Protein AF-A0A212CBI7-F1 (afdb_monomer)

Sequence (221 aa):
VIRRLRERGEPIRLFGETDYDAFQRLRKIEILTPEVNKGLRNDLKAALDKIDQQYLNELVGGQEPGEEDTQNDLKALGESLGKGDDHKDMDIITKFLKFLLGVWAKELNAREDYVKRSVQGKLNSATQKQTESYLRPLFRKLRKRNLPADIKESITDIIKFMLQREYVKANDAYLQMAIGNAPWPIGVTMVGIHARTGREKIFSKHVAHVLNDETQRKYIQ

Radius of gyration: 22.87 Å; Cα contacts (8 Å, |Δi|>4): 144; chains: 1; bounding box: 55×56×64 Å

pLDDT: mean 70.77, std 17.11, range [32.78, 91.69]

Organism: Cervus elaphus hippelaphus (NCBI:txid46360)

InterPro domains:
  IPR004098 Prp18 [PF02840] (95-221)
  IPR014906 Pre-mRNA processing factor 4 (PRP4)-like [PF08799] (1-28)
  IPR014906 Pre-mRNA processing factor 4 (PRP4)-like [SM00500] (1-46)
  IPR036285 PRP4-like superfamily [G3DSA:4.10.280.110] (1-43)
  IPR036285 PRP4-like superfamily [SSF158230] (1-38)
  IPR039979 Pre-mRNA-splicing factor 18 [PTHR13007] (1-221)

Structure (mmCIF, N/CA/C/O backbone):
data_AF-A0A212CBI7-F1
#
_entry.id   AF-A0A212CB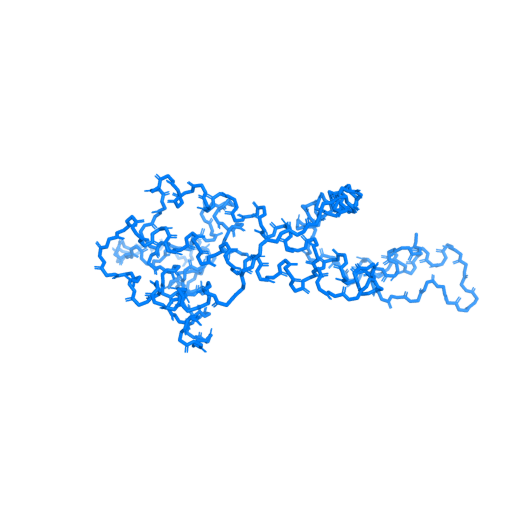I7-F1
#
loop_
_atom_site.group_PDB
_atom_site.id
_atom_site.type_symbol
_atom_site.label_atom_id
_atom_site.label_alt_id
_atom_site.label_comp_id
_atom_site.label_asym_id
_atom_site.label_entity_id
_atom_site.label_seq_id
_atom_site.pdbx_PDB_ins_code
_atom_site.Cartn_x
_atom_site.Cartn_y
_atom_site.Cartn_z
_atom_site.occupancy
_atom_site.B_iso_or_equiv
_atom_site.auth_seq_id
_atom_site.auth_comp_id
_atom_site.auth_asym_id
_atom_site.auth_atom_id
_atom_site.pdbx_PDB_model_num
ATOM 1 N N . VAL A 1 1 ? 25.260 -3.783 -20.570 1.00 75.06 1 VAL A N 1
ATOM 2 C CA . VAL A 1 1 ? 24.781 -2.532 -21.207 1.00 75.06 1 VAL A CA 1
ATOM 3 C C . VAL A 1 1 ? 23.335 -2.676 -21.677 1.00 75.06 1 VAL A C 1
ATOM 5 O O . VAL A 1 1 ? 22.459 -2.190 -20.976 1.00 75.06 1 VAL A O 1
ATOM 8 N N . ILE A 1 2 ? 23.074 -3.442 -22.748 1.00 79.00 2 ILE A N 1
ATOM 9 C CA . ILE A 1 2 ? 21.760 -3.642 -23.407 1.00 79.00 2 ILE A CA 1
ATOM 10 C C . ILE A 1 2 ? 20.544 -3.658 -22.459 1.00 79.00 2 ILE A C 1
ATOM 12 O O . ILE A 1 2 ? 19.625 -2.863 -22.639 1.00 79.00 2 ILE A O 1
ATOM 16 N N . ARG A 1 3 ? 20.528 -4.533 -21.438 1.00 77.06 3 ARG A N 1
ATOM 17 C CA . ARG A 1 3 ? 19.373 -4.667 -20.529 1.00 77.06 3 ARG A CA 1
ATOM 18 C C . ARG A 1 3 ? 19.053 -3.370 -19.775 1.00 77.06 3 ARG A C 1
ATOM 20 O O . ARG A 1 3 ? 17.892 -2.992 -19.726 1.00 77.06 3 ARG A O 1
ATOM 27 N N . ARG A 1 4 ? 20.069 -2.655 -19.275 1.00 78.25 4 ARG A N 1
ATOM 28 C CA . ARG A 1 4 ? 19.886 -1.399 -18.523 1.00 78.25 4 ARG A CA 1
ATOM 29 C C . ARG A 1 4 ? 19.440 -0.226 -19.397 1.00 78.25 4 ARG A C 1
ATOM 31 O O . ARG A 1 4 ? 18.733 0.645 -18.910 1.00 78.25 4 ARG A O 1
ATOM 38 N N . LEU A 1 5 ? 19.828 -0.212 -20.676 1.00 83.25 5 LEU A N 1
ATOM 39 C CA . LEU A 1 5 ? 19.304 0.764 -21.639 1.00 83.25 5 LEU A CA 1
ATOM 4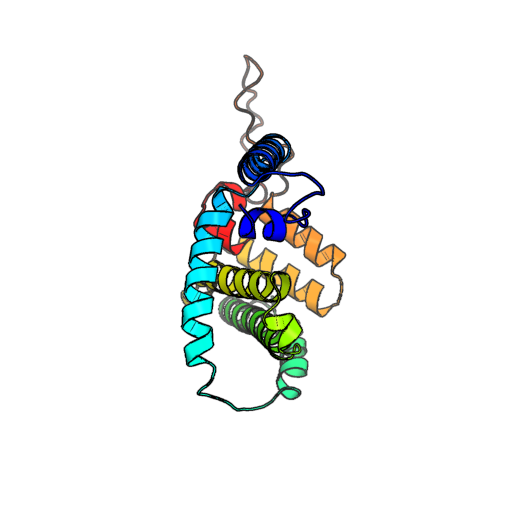0 C C . LEU A 1 5 ? 17.815 0.495 -21.912 1.00 83.25 5 LEU A C 1
ATOM 42 O O . LEU A 1 5 ? 17.005 1.406 -21.773 1.00 83.25 5 LEU A O 1
ATOM 46 N N . ARG A 1 6 ? 17.420 -0.770 -22.142 1.00 82.06 6 ARG A N 1
ATOM 47 C CA . ARG A 1 6 ? 15.995 -1.152 -22.258 1.00 82.06 6 ARG A CA 1
ATOM 48 C C . ARG A 1 6 ? 15.182 -0.817 -21.002 1.00 82.06 6 ARG A C 1
ATOM 50 O O . ARG A 1 6 ? 14.091 -0.278 -21.124 1.00 82.06 6 ARG A O 1
ATOM 57 N N . GLU A 1 7 ? 15.715 -1.100 -19.810 1.00 75.31 7 GLU A N 1
ATOM 58 C CA . GLU A 1 7 ? 15.102 -0.754 -18.510 1.00 75.31 7 GLU A CA 1
ATOM 59 C C . GLU A 1 7 ? 14.874 0.764 -18.336 1.00 75.31 7 GLU A C 1
ATOM 61 O O . GLU A 1 7 ? 14.066 1.163 -17.501 1.00 75.31 7 GLU A O 1
ATOM 66 N N . ARG A 1 8 ? 15.572 1.606 -19.111 1.00 77.88 8 ARG A N 1
ATOM 67 C CA . ARG A 1 8 ? 15.482 3.076 -19.091 1.00 77.88 8 ARG A CA 1
ATOM 68 C C . ARG A 1 8 ? 14.773 3.673 -20.316 1.00 77.88 8 ARG A C 1
ATOM 70 O O . ARG A 1 8 ? 14.730 4.889 -20.437 1.00 77.88 8 ARG A O 1
ATOM 77 N N . GLY A 1 9 ? 14.223 2.845 -21.212 1.00 81.00 9 GLY A N 1
ATOM 78 C CA . GLY A 1 9 ? 13.584 3.302 -22.458 1.00 81.00 9 GLY A CA 1
ATOM 79 C C . GLY A 1 9 ? 14.560 3.834 -23.519 1.00 81.00 9 GLY A C 1
ATOM 80 O O . GLY A 1 9 ? 14.137 4.417 -24.511 1.00 81.00 9 GLY A O 1
ATOM 81 N N . GLU A 1 10 ? 15.861 3.627 -23.324 1.00 84.50 10 GLU A N 1
ATOM 82 C CA . GLU A 1 10 ? 16.930 4.197 -24.143 1.00 84.50 10 GLU A CA 1
ATOM 83 C C . GLU A 1 10 ? 17.296 3.291 -25.332 1.00 84.50 10 GLU A C 1
ATOM 85 O O . GLU A 1 10 ? 17.334 2.060 -25.177 1.00 84.50 10 GLU A O 1
ATOM 90 N N . PRO A 1 11 ? 17.652 3.856 -26.506 1.00 87.44 11 PRO A N 1
ATOM 91 C CA . PRO A 1 11 ? 18.134 3.081 -27.643 1.00 87.44 11 PRO A CA 1
ATOM 92 C C . PRO A 1 11 ? 19.304 2.173 -27.256 1.00 87.44 11 PRO A C 1
ATOM 94 O O . PRO A 1 11 ? 20.297 2.613 -26.669 1.00 87.44 11 PRO A O 1
ATOM 97 N N . ILE A 1 12 ? 19.192 0.890 -27.606 1.00 86.50 12 ILE A N 1
ATOM 98 C CA . ILE A 1 12 ? 20.170 -0.149 -27.247 1.00 86.50 12 ILE A CA 1
ATOM 99 C C . ILE A 1 12 ? 21.553 0.160 -27.830 1.00 86.50 12 ILE A C 1
ATOM 101 O O . ILE A 1 12 ? 22.562 -0.099 -27.177 1.00 86.50 12 ILE A O 1
ATOM 105 N N . ARG A 1 13 ? 21.574 0.699 -29.052 1.00 89.44 13 ARG A N 1
ATOM 106 C CA . ARG A 1 13 ? 22.759 1.105 -29.802 1.00 89.44 13 ARG A CA 1
ATOM 107 C C . ARG A 1 13 ? 22.375 2.238 -30.753 1.00 89.44 13 ARG A C 1
ATOM 109 O O . ARG A 1 13 ? 21.318 2.163 -31.377 1.00 89.44 13 ARG A O 1
ATOM 116 N N . LEU A 1 14 ? 23.207 3.266 -30.844 1.00 89.62 14 LEU A N 1
ATOM 117 C CA . LEU A 1 14 ? 23.083 4.359 -31.809 1.00 89.62 14 LEU A CA 1
ATOM 118 C C . LEU A 1 14 ? 23.909 4.063 -33.073 1.00 89.62 14 LEU A C 1
ATOM 120 O O . LEU A 1 14 ? 24.793 3.203 -33.075 1.00 89.62 14 LEU A O 1
ATOM 124 N N . PHE A 1 15 ? 23.616 4.758 -34.172 1.00 88.56 15 PHE A N 1
ATOM 125 C CA . PHE A 1 15 ? 24.353 4.577 -35.424 1.00 88.56 15 PHE A CA 1
ATOM 126 C C . PHE A 1 15 ? 25.823 4.996 -35.252 1.00 88.56 15 PHE A C 1
ATOM 128 O O . PHE A 1 15 ? 26.100 6.075 -34.735 1.00 88.56 15 PHE A O 1
ATOM 135 N N . GLY A 1 16 ? 26.759 4.131 -35.654 1.00 86.62 16 GLY A N 1
ATOM 136 C CA . GLY A 1 16 ? 28.201 4.339 -35.462 1.00 86.62 16 GLY A CA 1
ATOM 137 C C . GLY A 1 16 ? 28.725 4.122 -34.032 1.00 86.62 16 GLY A C 1
ATOM 138 O O . GLY A 1 16 ? 29.929 4.204 -33.821 1.00 86.62 16 GLY A O 1
ATOM 139 N N . GLU A 1 17 ? 27.866 3.815 -33.054 1.00 91.69 17 GLU A N 1
ATOM 140 C CA . GLU A 1 17 ? 28.261 3.630 -31.649 1.00 91.69 17 GLU A CA 1
ATOM 141 C C . GLU A 1 17 ? 29.008 2.297 -31.446 1.00 91.69 17 GLU A C 1
ATOM 143 O O . GLU A 1 17 ? 28.527 1.238 -31.878 1.00 91.69 17 GLU A O 1
ATOM 148 N N . THR A 1 18 ? 30.164 2.310 -30.770 1.00 91.62 18 THR A N 1
ATOM 149 C CA . THR A 1 18 ? 30.835 1.079 -30.312 1.00 91.62 18 THR A CA 1
ATOM 150 C C . THR A 1 18 ? 30.226 0.567 -29.002 1.00 91.62 18 THR A C 1
ATOM 152 O O . THR A 1 18 ? 29.532 1.289 -28.285 1.00 91.62 18 THR A O 1
ATOM 155 N N . ASP A 1 19 ? 30.504 -0.686 -28.634 1.00 87.69 19 ASP A N 1
ATOM 156 C CA . ASP A 1 19 ? 29.999 -1.253 -27.373 1.00 87.69 19 ASP A CA 1
ATOM 157 C C . ASP A 1 19 ? 30.559 -0.518 -26.133 1.00 87.69 19 ASP A C 1
ATOM 159 O O . ASP A 1 19 ? 29.919 -0.493 -25.076 1.00 87.69 19 ASP A O 1
ATOM 163 N N . TYR A 1 20 ? 31.730 0.117 -26.270 1.00 87.19 20 TYR A N 1
ATOM 164 C CA . TYR A 1 20 ? 32.341 0.959 -25.243 1.00 87.19 20 TYR A CA 1
ATOM 165 C C . TYR A 1 20 ? 31.651 2.328 -25.138 1.00 87.19 20 TYR A C 1
ATOM 167 O O . TYR A 1 20 ? 31.357 2.778 -24.030 1.00 87.19 20 TYR A O 1
ATOM 175 N N . ASP A 1 21 ? 31.291 2.943 -26.265 1.00 87.75 21 ASP A N 1
ATOM 176 C CA . ASP A 1 21 ? 30.541 4.206 -26.283 1.00 87.75 21 ASP A CA 1
ATOM 177 C C . ASP A 1 21 ? 29.136 4.019 -25.692 1.00 87.75 21 ASP A C 1
ATOM 179 O O . ASP A 1 21 ? 28.709 4.795 -24.836 1.00 87.75 21 ASP A O 1
ATOM 183 N N . ALA A 1 22 ? 28.464 2.912 -26.029 1.00 87.75 22 ALA A N 1
ATOM 184 C CA . ALA A 1 22 ? 27.181 2.535 -25.434 1.00 87.75 22 ALA A CA 1
ATOM 185 C C . ALA A 1 22 ? 27.282 2.317 -23.909 1.00 87.75 22 ALA A C 1
ATOM 187 O O . ALA A 1 22 ? 26.346 2.624 -23.161 1.00 87.75 22 ALA A O 1
ATOM 188 N N . PHE A 1 23 ? 28.423 1.817 -23.415 1.00 88.12 23 PHE A N 1
ATOM 189 C CA . PHE A 1 23 ? 28.710 1.742 -21.980 1.00 88.12 23 PHE A CA 1
ATOM 190 C C . PHE A 1 23 ? 28.928 3.130 -21.358 1.00 88.12 23 PHE A C 1
ATOM 192 O O . PHE A 1 23 ? 28.366 3.402 -20.294 1.00 88.12 23 PHE A O 1
ATOM 199 N N . GLN A 1 24 ? 29.684 4.024 -22.006 1.00 86.12 24 GLN A N 1
ATOM 200 C CA . GLN A 1 24 ? 29.877 5.396 -21.524 1.00 86.12 24 GLN A CA 1
ATOM 201 C C . GLN A 1 24 ? 28.563 6.190 -21.498 1.00 86.12 24 GLN A C 1
ATOM 203 O O . GLN A 1 24 ? 28.278 6.864 -20.505 1.00 86.12 24 GLN A O 1
ATOM 208 N N . ARG A 1 25 ? 27.722 6.066 -22.532 1.00 90.56 25 ARG A N 1
ATOM 209 C CA . ARG A 1 25 ? 26.383 6.669 -22.578 1.00 90.56 25 ARG A CA 1
ATOM 210 C C . ARG A 1 25 ? 25.513 6.161 -21.434 1.00 90.56 25 ARG A C 1
ATOM 212 O O . ARG A 1 25 ? 24.966 6.974 -20.692 1.00 90.56 25 ARG A O 1
ATOM 219 N N . LEU A 1 26 ? 25.451 4.843 -21.221 1.00 85.44 26 LEU A N 1
ATOM 220 C CA . LEU A 1 26 ? 24.746 4.257 -20.077 1.00 85.44 26 LEU A CA 1
ATOM 221 C C . LEU A 1 26 ? 25.265 4.816 -18.741 1.00 85.44 26 LEU A C 1
ATOM 223 O O . LEU A 1 26 ? 24.464 5.214 -17.900 1.00 85.44 26 LEU A O 1
ATOM 227 N N . ARG A 1 27 ? 26.589 4.912 -18.557 1.00 82.75 27 ARG A N 1
ATOM 228 C CA . ARG A 1 27 ? 27.211 5.483 -17.350 1.00 82.75 27 ARG A CA 1
ATOM 229 C C . ARG A 1 27 ? 26.813 6.949 -17.141 1.00 82.75 27 ARG A C 1
ATOM 231 O O . ARG A 1 27 ? 26.498 7.338 -16.021 1.00 82.75 27 ARG A O 1
ATOM 238 N N . LYS A 1 28 ? 26.792 7.753 -18.209 1.00 83.94 28 LYS A N 1
ATOM 239 C CA . LYS A 1 28 ? 26.378 9.165 -18.184 1.00 83.94 28 LYS A CA 1
ATOM 240 C C . LYS A 1 28 ? 24.895 9.311 -17.824 1.00 83.94 28 LYS A C 1
ATOM 242 O O . LYS A 1 28 ? 24.556 10.153 -16.998 1.00 83.94 28 LYS A O 1
ATOM 247 N N . ILE A 1 29 ? 24.032 8.454 -18.369 1.00 81.19 29 ILE A N 1
ATOM 248 C CA . ILE A 1 29 ? 22.597 8.404 -18.047 1.00 81.19 29 ILE A CA 1
ATOM 249 C C . ILE A 1 29 ? 22.377 7.986 -16.583 1.00 81.19 29 ILE A C 1
ATOM 251 O O . ILE A 1 29 ? 21.612 8.641 -15.878 1.00 81.19 29 ILE A O 1
ATOM 255 N N . GLU A 1 30 ? 23.084 6.959 -16.093 1.00 78.44 30 GLU A N 1
ATOM 256 C CA . GLU A 1 30 ? 23.046 6.512 -14.687 1.00 78.44 30 GLU A CA 1
ATOM 257 C C . GLU A 1 30 ? 23.488 7.611 -13.692 1.00 78.44 30 GLU A C 1
ATOM 259 O O . GLU A 1 30 ? 23.012 7.622 -12.557 1.00 78.44 30 GLU A O 1
ATOM 264 N N . ILE A 1 31 ? 24.364 8.537 -14.110 1.00 7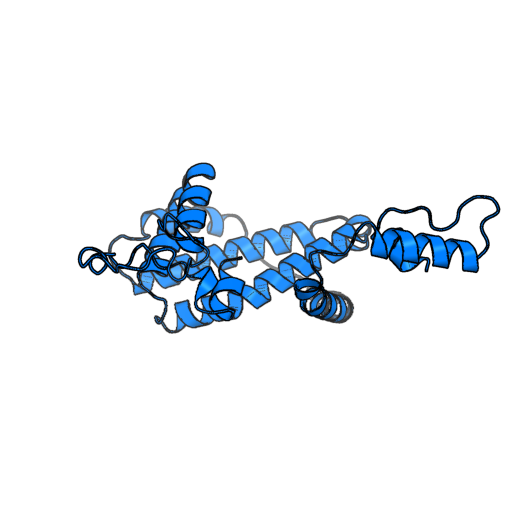5.75 31 ILE A N 1
ATOM 265 C CA . ILE A 1 31 ? 24.822 9.689 -13.309 1.00 75.75 31 ILE A CA 1
ATOM 266 C C . ILE A 1 31 ? 23.830 10.861 -13.366 1.00 75.75 31 ILE A C 1
ATOM 268 O O . ILE A 1 31 ? 23.510 11.426 -12.325 1.00 75.75 31 ILE A O 1
ATOM 272 N N . LEU A 1 32 ? 23.351 11.233 -14.560 1.00 71.31 32 LEU A N 1
ATOM 273 C CA . LEU A 1 32 ? 22.448 12.380 -14.756 1.00 71.31 32 LEU A CA 1
ATOM 274 C C . LEU A 1 32 ? 21.023 12.114 -14.257 1.00 71.31 32 LEU A C 1
ATOM 276 O O . LEU A 1 32 ? 20.341 13.031 -13.815 1.00 71.31 32 LEU A O 1
ATOM 280 N N . THR A 1 33 ? 20.581 10.857 -14.312 1.00 68.94 33 THR A N 1
ATOM 281 C CA . THR A 1 33 ? 19.298 10.404 -13.756 1.00 68.94 33 THR A CA 1
ATOM 282 C C . THR A 1 33 ? 19.563 9.350 -12.675 1.00 68.94 33 THR A C 1
ATOM 284 O O . THR A 1 33 ? 19.403 8.140 -12.913 1.00 68.94 33 THR A O 1
ATOM 287 N N . PRO A 1 34 ? 20.028 9.793 -11.487 1.00 57.12 34 PRO A N 1
ATOM 288 C CA . PRO A 1 34 ? 20.283 8.903 -10.371 1.00 57.12 34 PRO A CA 1
ATOM 289 C C . PRO A 1 34 ? 18.969 8.270 -9.915 1.00 57.12 34 PRO A C 1
ATOM 291 O O . PRO A 1 34 ? 17.932 8.919 -9.784 1.00 57.12 34 PRO A O 1
ATOM 294 N N . GLU A 1 35 ? 19.009 6.968 -9.668 1.00 55.25 35 GLU A N 1
ATOM 295 C CA . GLU A 1 35 ? 17.829 6.211 -9.265 1.00 55.25 35 GLU A CA 1
ATOM 296 C C . GLU A 1 35 ? 17.465 6.538 -7.818 1.00 55.25 35 GLU A C 1
ATOM 298 O O . GLU A 1 35 ? 18.043 5.980 -6.883 1.00 55.25 35 GLU A O 1
ATOM 303 N N . VAL A 1 36 ? 16.460 7.400 -7.651 1.00 48.06 36 VAL A N 1
ATOM 304 C CA . VAL A 1 36 ? 15.877 7.799 -6.354 1.00 48.06 36 VAL A CA 1
ATOM 305 C C . VAL A 1 36 ? 15.508 6.576 -5.490 1.00 48.06 36 VAL A C 1
ATOM 307 O O . VAL A 1 36 ? 15.599 6.606 -4.268 1.00 48.06 36 VAL A O 1
ATOM 310 N N . ASN A 1 37 ? 15.195 5.446 -6.132 1.00 45.66 37 ASN A N 1
ATOM 311 C CA . ASN A 1 37 ? 14.662 4.233 -5.511 1.00 45.66 37 ASN A CA 1
ATOM 312 C C . ASN A 1 37 ? 15.710 3.155 -5.160 1.00 45.66 37 ASN A C 1
ATOM 314 O O . ASN A 1 37 ? 15.361 1.976 -5.101 1.00 45.66 37 ASN A O 1
ATOM 318 N N . LYS A 1 38 ? 16.987 3.496 -4.918 1.00 47.66 38 LYS A N 1
ATOM 319 C CA . LYS A 1 38 ? 18.026 2.495 -4.560 1.00 47.66 38 LYS A CA 1
ATOM 320 C C . LYS A 1 38 ? 17.662 1.605 -3.359 1.00 47.66 38 LYS A C 1
ATOM 322 O O . LYS A 1 38 ? 17.988 0.424 -3.385 1.00 47.66 38 LYS A O 1
ATOM 327 N N . GLY A 1 39 ? 16.959 2.138 -2.354 1.00 48.44 39 GLY A N 1
ATOM 328 C CA . GLY A 1 39 ? 16.457 1.351 -1.218 1.00 48.44 39 GLY A CA 1
ATOM 329 C C . GLY A 1 39 ? 15.383 0.339 -1.631 1.00 48.44 39 GLY A C 1
ATOM 330 O O . GLY A 1 39 ? 15.544 -0.859 -1.409 1.00 48.44 39 GLY A O 1
ATOM 331 N N . LEU A 1 40 ? 14.333 0.801 -2.325 1.00 43.28 40 LEU A N 1
ATOM 332 C CA . LEU A 1 40 ? 13.255 -0.065 -2.822 1.00 43.28 40 LEU A CA 1
ATOM 333 C C . LEU A 1 40 ? 13.753 -1.105 -3.839 1.00 43.28 40 LEU A C 1
ATOM 335 O O . LEU A 1 40 ? 13.167 -2.178 -3.944 1.00 43.28 40 LEU A O 1
ATOM 339 N N . ARG A 1 41 ? 14.831 -0.816 -4.581 1.00 45.97 41 ARG A N 1
ATOM 340 C CA . ARG A 1 41 ? 15.386 -1.706 -5.613 1.00 45.97 41 ARG A CA 1
ATOM 341 C C . ARG A 1 41 ? 15.953 -3.018 -5.082 1.00 45.97 41 ARG A C 1
ATOM 343 O O . ARG A 1 41 ? 15.905 -3.996 -5.821 1.00 45.97 41 ARG A O 1
ATOM 350 N N . ASN A 1 42 ? 16.454 -3.078 -3.848 1.00 55.50 42 ASN A N 1
ATOM 351 C CA . ASN A 1 42 ? 16.913 -4.348 -3.274 1.00 55.50 42 ASN A CA 1
ATOM 352 C C . ASN A 1 42 ? 15.725 -5.287 -3.009 1.00 55.50 42 ASN A C 1
ATOM 354 O O . ASN A 1 42 ? 15.743 -6.437 -3.450 1.00 55.50 42 ASN A O 1
ATOM 358 N N . ASP A 1 43 ? 14.664 -4.765 -2.389 1.00 50.03 43 ASP A N 1
ATOM 359 C CA . ASP A 1 43 ? 13.428 -5.509 -2.120 1.00 50.03 43 ASP A CA 1
ATOM 360 C C . ASP A 1 43 ? 12.688 -5.859 -3.431 1.00 50.03 43 ASP A C 1
ATOM 362 O O . ASP A 1 43 ? 12.234 -6.990 -3.600 1.00 50.03 43 ASP A O 1
ATOM 366 N N . LEU A 1 44 ? 12.648 -4.941 -4.407 1.00 44.03 44 LEU A N 1
ATOM 367 C CA . LEU A 1 44 ? 12.040 -5.163 -5.727 1.00 44.03 44 LEU A CA 1
ATOM 368 C C . LEU A 1 44 ? 12.826 -6.180 -6.571 1.00 44.03 44 LEU A C 1
ATOM 370 O O . LEU A 1 44 ? 12.222 -7.010 -7.245 1.00 44.03 44 LEU A O 1
ATOM 374 N N . LYS A 1 45 ? 14.164 -6.179 -6.511 1.00 53.31 45 LYS A N 1
ATOM 375 C CA . LYS A 1 45 ? 14.986 -7.214 -7.155 1.00 53.31 45 LYS A CA 1
ATOM 376 C C . LYS A 1 45 ? 14.729 -8.583 -6.519 1.00 53.31 45 LYS A C 1
ATOM 378 O O . LYS A 1 45 ? 14.496 -9.543 -7.243 1.00 53.31 45 LYS A O 1
ATOM 383 N N . ALA A 1 46 ? 14.679 -8.663 -5.189 1.00 60.12 46 ALA A N 1
ATOM 384 C CA . ALA A 1 46 ? 14.333 -9.900 -4.490 1.00 60.12 46 ALA A CA 1
ATOM 385 C C . ALA A 1 46 ? 12.892 -10.375 -4.782 1.00 60.12 46 ALA A C 1
ATOM 387 O O . ALA A 1 46 ? 12.624 -11.576 -4.743 1.00 60.12 46 ALA A O 1
ATOM 388 N N . ALA A 1 47 ? 11.961 -9.462 -5.085 1.00 50.12 47 ALA A N 1
ATOM 389 C CA . ALA A 1 47 ? 10.613 -9.794 -5.550 1.00 50.12 47 ALA A CA 1
ATOM 390 C C . ALA A 1 47 ? 10.604 -10.302 -7.005 1.00 50.12 47 ALA A C 1
ATOM 392 O O . ALA A 1 47 ? 9.933 -11.291 -7.293 1.00 50.12 47 ALA A O 1
ATOM 393 N N . LEU A 1 48 ? 11.382 -9.688 -7.904 1.00 43.84 48 LEU A N 1
ATOM 394 C CA . LEU A 1 48 ? 11.561 -10.143 -9.291 1.00 43.84 48 LEU A CA 1
ATOM 395 C C . LEU A 1 48 ? 12.204 -11.538 -9.359 1.00 43.84 48 LEU A C 1
ATOM 397 O O . LEU A 1 48 ? 11.675 -12.412 -10.041 1.00 43.84 48 LEU A O 1
ATOM 401 N N . ASP A 1 49 ? 13.270 -11.775 -8.589 1.00 52.78 49 ASP A N 1
ATOM 402 C CA . ASP A 1 49 ? 13.950 -13.077 -8.515 1.00 52.78 49 ASP A CA 1
ATOM 403 C C . ASP A 1 49 ? 12.995 -14.181 -7.989 1.00 52.78 49 ASP A C 1
ATOM 405 O O . ASP A 1 49 ? 13.065 -15.332 -8.420 1.00 52.78 49 ASP A O 1
ATOM 409 N N . LYS A 1 50 ? 12.035 -13.834 -7.112 1.00 56.22 50 LYS A N 1
ATOM 410 C CA . LYS A 1 50 ? 10.952 -14.739 -6.666 1.00 56.22 50 LYS A CA 1
ATOM 411 C C . LYS A 1 50 ? 9.837 -14.922 -7.697 1.00 56.22 50 LYS A C 1
ATOM 413 O O . LYS A 1 50 ? 9.214 -15.980 -7.719 1.00 56.22 50 LYS A O 1
ATOM 418 N N . ILE A 1 51 ? 9.563 -13.928 -8.543 1.00 47.69 51 ILE A N 1
ATOM 419 C CA . ILE A 1 51 ? 8.571 -14.046 -9.622 1.00 47.69 51 ILE A CA 1
ATOM 420 C C . ILE A 1 51 ? 9.043 -15.019 -10.686 1.00 47.69 51 ILE A C 1
ATOM 422 O O . ILE A 1 51 ? 8.266 -15.890 -11.061 1.00 47.69 51 ILE A O 1
ATOM 426 N N . ASP A 1 52 ? 10.300 -14.925 -11.122 1.00 40.59 52 ASP A N 1
ATOM 427 C CA . ASP A 1 52 ? 10.836 -15.856 -12.120 1.00 40.59 52 ASP A CA 1
ATOM 428 C C . ASP A 1 52 ? 10.841 -17.314 -11.590 1.00 40.59 52 ASP A C 1
ATOM 430 O O . ASP A 1 52 ? 10.681 -18.246 -12.375 1.00 40.59 52 ASP A O 1
ATOM 434 N N . GLN A 1 53 ? 10.904 -17.527 -10.265 1.00 43.84 53 GLN A N 1
ATOM 435 C CA . GLN A 1 53 ? 10.687 -18.841 -9.632 1.00 43.84 53 GLN A CA 1
ATOM 436 C C . GLN A 1 53 ? 9.204 -19.251 -9.546 1.00 43.84 53 GLN A C 1
ATOM 438 O O . GLN A 1 53 ? 8.872 -20.412 -9.770 1.00 43.84 53 GLN A O 1
ATOM 443 N N . GLN A 1 54 ? 8.292 -18.331 -9.215 1.00 43.31 54 GLN A N 1
ATOM 444 C CA . GLN A 1 54 ? 6.863 -18.643 -9.056 1.00 43.31 54 GLN A CA 1
ATOM 445 C C . GLN A 1 54 ? 6.121 -18.822 -10.387 1.00 43.31 54 GLN A C 1
ATOM 447 O O . GLN A 1 54 ? 5.201 -19.631 -10.450 1.00 43.31 54 GLN A O 1
ATOM 452 N N . TYR A 1 55 ? 6.551 -18.145 -11.456 1.00 44.88 55 TYR A N 1
ATOM 453 C CA . TYR A 1 55 ? 5.962 -18.269 -12.796 1.00 44.88 55 TYR A CA 1
ATOM 454 C C . TYR A 1 55 ? 6.106 -19.693 -13.372 1.00 44.88 55 TYR A C 1
ATOM 456 O O . TYR A 1 55 ? 5.301 -20.114 -14.197 1.00 44.88 55 TYR A O 1
ATOM 464 N N . LEU A 1 56 ? 7.104 -20.456 -12.905 1.00 37.44 56 LEU A N 1
ATOM 465 C CA . LEU A 1 56 ? 7.268 -21.881 -13.217 1.00 37.44 56 LEU A CA 1
ATOM 466 C C . LEU A 1 56 ? 6.287 -22.783 -12.445 1.00 37.44 56 LEU A C 1
ATOM 468 O O . LEU A 1 56 ? 5.930 -23.844 -12.947 1.00 37.44 56 LEU A O 1
ATOM 472 N N . ASN A 1 57 ? 5.822 -22.361 -11.264 1.00 42.16 57 ASN A N 1
ATOM 473 C CA . ASN A 1 57 ? 4.884 -23.130 -10.437 1.00 42.16 57 ASN A CA 1
ATOM 474 C C . ASN A 1 57 ? 3.409 -22.815 -10.757 1.00 42.16 57 ASN A C 1
ATOM 476 O O . ASN A 1 57 ? 2.569 -23.707 -10.677 1.00 42.16 57 ASN A O 1
ATOM 480 N N . GLU A 1 58 ? 3.077 -21.575 -11.141 1.00 42.22 58 GLU A N 1
ATOM 481 C CA . GLU A 1 58 ? 1.702 -21.181 -11.518 1.00 42.22 58 GLU A CA 1
ATOM 482 C C . GLU A 1 58 ? 1.220 -21.837 -12.831 1.00 42.22 58 GLU A C 1
ATOM 484 O O . GLU A 1 58 ? 0.020 -21.914 -13.068 1.00 42.22 58 GLU A O 1
ATOM 489 N N . LEU A 1 59 ? 2.120 -22.407 -13.644 1.00 43.62 59 LEU A N 1
ATOM 490 C CA . LEU A 1 59 ? 1.778 -23.180 -14.850 1.00 43.62 59 LEU A CA 1
ATOM 491 C C . LEU A 1 59 ? 1.112 -24.550 -14.575 1.00 43.62 59 LEU A C 1
ATOM 493 O O . LEU A 1 59 ? 0.800 -25.261 -15.528 1.00 43.62 59 LEU A O 1
ATOM 497 N N . VAL A 1 60 ? 0.912 -24.942 -13.308 1.00 36.88 60 VAL A N 1
ATOM 498 C CA . VAL A 1 60 ? 0.486 -26.307 -12.919 1.00 36.88 60 VAL A CA 1
ATOM 499 C C . VAL A 1 60 ? -0.827 -26.355 -12.107 1.00 36.88 60 VAL A C 1
ATOM 501 O O . VAL A 1 60 ? -1.371 -27.439 -11.914 1.00 36.88 60 VAL A O 1
ATOM 504 N N . GLY A 1 61 ? -1.388 -25.226 -11.649 1.00 33.06 61 GLY A N 1
ATOM 505 C CA . GLY A 1 61 ? -2.575 -25.229 -10.771 1.00 33.06 61 GLY A CA 1
ATOM 506 C C . GLY A 1 61 ? -3.621 -24.168 -11.118 1.00 33.06 61 GLY A C 1
ATOM 507 O O . GLY A 1 61 ? -3.399 -22.989 -10.863 1.00 33.06 61 GLY A O 1
ATOM 508 N N . GLY A 1 62 ? -4.773 -24.588 -11.651 1.00 32.78 62 GLY A N 1
ATOM 509 C CA . GLY A 1 62 ? -5.904 -23.705 -11.971 1.00 32.78 62 GLY A CA 1
ATOM 510 C C . GLY A 1 62 ? -7.174 -23.982 -11.152 1.00 32.78 62 GLY A C 1
ATOM 511 O O . GLY A 1 62 ? -7.323 -25.082 -10.628 1.00 32.78 62 GLY A O 1
ATOM 512 N N . GLN A 1 63 ? -8.091 -22.994 -11.166 1.00 32.84 63 GLN A N 1
ATOM 513 C CA . GLN A 1 63 ? -9.536 -23.073 -10.830 1.00 32.84 63 GLN A CA 1
ATOM 514 C C . GLN A 1 63 ? -9.915 -23.340 -9.347 1.00 32.84 63 GLN A C 1
ATOM 516 O O . GLN A 1 63 ? -9.192 -24.047 -8.658 1.00 32.84 63 GLN A O 1
ATOM 521 N N . GLU A 1 64 ? -10.995 -22.841 -8.710 1.00 35.53 64 GLU A N 1
ATOM 522 C CA . GLU A 1 64 ? -12.134 -21.874 -8.893 1.00 35.53 64 GLU A CA 1
ATOM 523 C C . GLU A 1 64 ? -12.639 -21.535 -7.433 1.00 35.53 64 GLU A C 1
ATOM 525 O O . GLU A 1 64 ? -11.948 -21.968 -6.500 1.00 35.53 64 GLU A O 1
ATOM 530 N N . PRO A 1 65 ? -13.780 -20.859 -7.101 1.00 42.09 65 PRO A N 1
ATOM 531 C CA . PRO A 1 65 ? -14.791 -20.121 -7.886 1.00 42.09 65 PRO A CA 1
ATOM 532 C C . PRO A 1 65 ? -15.114 -18.688 -7.351 1.00 42.09 65 PRO A C 1
ATOM 534 O O . PRO A 1 65 ? -14.480 -18.190 -6.421 1.00 42.09 65 PRO A O 1
ATOM 537 N N . GLY A 1 66 ? -16.197 -18.079 -7.869 1.00 35.12 66 GLY A N 1
ATOM 538 C CA . GLY A 1 66 ? -17.178 -17.289 -7.088 1.00 35.12 66 GLY A CA 1
ATOM 539 C C . GLY A 1 66 ? -16.932 -15.779 -6.928 1.00 35.12 66 GLY A C 1
ATOM 540 O O . GLY A 1 66 ? -16.399 -15.346 -5.908 1.00 35.12 66 GLY A O 1
ATOM 541 N N . GLU A 1 67 ? -17.368 -14.958 -7.894 1.00 47.91 67 GLU A N 1
ATOM 542 C CA . GLU A 1 67 ? -17.044 -13.515 -7.923 1.00 47.91 67 GLU A CA 1
ATOM 543 C C . GLU A 1 67 ? -18.179 -12.540 -7.546 1.00 47.91 67 GLU A C 1
ATOM 545 O O . GLU A 1 67 ? -17.871 -11.457 -7.054 1.00 47.91 67 GLU A O 1
ATOM 550 N N . GLU A 1 68 ? -19.463 -12.884 -7.707 1.00 39.56 68 GLU A N 1
ATOM 551 C CA . GLU A 1 68 ? -20.556 -11.901 -7.533 1.00 39.56 68 GLU A CA 1
ATOM 552 C C . GLU A 1 68 ? -21.030 -11.713 -6.074 1.00 39.56 68 GLU A C 1
ATOM 554 O O . GLU A 1 68 ? -21.246 -10.575 -5.649 1.00 39.56 68 GLU A O 1
ATOM 559 N N . ASP A 1 69 ? -21.110 -12.777 -5.262 1.00 43.88 69 ASP A N 1
ATOM 560 C CA . ASP A 1 69 ? -21.551 -12.673 -3.853 1.00 43.88 69 ASP A CA 1
ATOM 561 C C . ASP A 1 69 ? -20.624 -11.780 -3.006 1.00 43.88 69 ASP A C 1
ATOM 563 O O . ASP A 1 69 ? -21.076 -10.972 -2.189 1.00 43.88 69 ASP A O 1
ATOM 567 N N . THR A 1 70 ? -19.307 -11.865 -3.232 1.00 55.84 70 THR A N 1
ATOM 568 C CA . THR A 1 70 ? -18.320 -11.165 -2.387 1.00 55.84 70 THR A CA 1
ATOM 569 C C . THR A 1 70 ? -18.398 -9.642 -2.473 1.00 55.84 70 THR A C 1
ATOM 571 O O . THR A 1 70 ? -17.989 -8.967 -1.525 1.00 55.84 70 THR A O 1
ATOM 574 N N . GLN A 1 71 ? -18.923 -9.074 -3.563 1.00 51.78 71 GLN A N 1
ATOM 575 C CA . GLN A 1 71 ? -18.962 -7.621 -3.748 1.00 51.78 71 GLN A CA 1
ATOM 576 C C . GLN A 1 71 ? -20.148 -6.967 -3.015 1.00 51.78 71 GLN A C 1
ATOM 578 O O . GLN A 1 71 ? -19.993 -5.881 -2.447 1.00 51.78 71 GLN A O 1
ATOM 583 N N . ASN A 1 72 ? -21.299 -7.647 -2.959 1.00 50.94 72 ASN A N 1
ATOM 584 C CA . ASN A 1 72 ? -22.449 -7.222 -2.156 1.00 50.94 72 ASN A CA 1
ATOM 585 C C . ASN A 1 72 ? -22.175 -7.404 -0.657 1.00 50.94 72 ASN A C 1
ATOM 587 O O . ASN A 1 72 ? -22.400 -6.471 0.122 1.00 50.94 72 ASN A O 1
ATOM 591 N N . ASP A 1 73 ? -21.583 -8.541 -0.272 1.00 62.88 73 ASP A N 1
ATOM 592 C CA . ASP A 1 73 ? -21.129 -8.801 1.098 1.00 62.88 73 ASP A CA 1
ATOM 593 C C . ASP A 1 73 ? -20.200 -7.696 1.610 1.00 62.88 73 ASP A C 1
ATOM 595 O O . ASP A 1 73 ? -20.396 -7.176 2.710 1.00 62.88 73 ASP A O 1
ATOM 599 N N . LEU A 1 74 ? -19.200 -7.286 0.818 1.00 63.25 74 LEU A N 1
ATOM 600 C CA . LEU A 1 74 ? -18.249 -6.241 1.216 1.00 6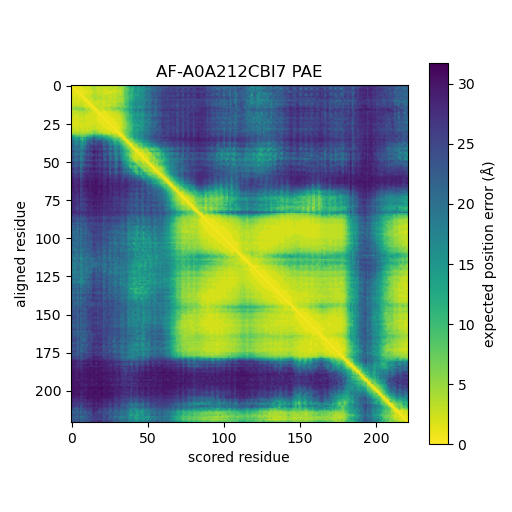3.25 74 LEU A CA 1
ATOM 601 C C . LEU A 1 74 ? -18.921 -4.895 1.510 1.00 63.25 74 LEU A C 1
ATOM 603 O O . LEU A 1 74 ? -18.478 -4.170 2.404 1.00 63.25 74 LEU A O 1
ATOM 607 N N . LYS A 1 75 ? -19.984 -4.561 0.773 1.00 62.75 75 LYS A N 1
ATOM 608 C CA . LYS A 1 75 ? -20.723 -3.310 0.955 1.00 62.75 75 LYS A CA 1
ATOM 609 C C . LYS A 1 75 ? -21.533 -3.337 2.256 1.00 62.75 75 LYS A C 1
ATOM 611 O O . LYS A 1 75 ? -21.421 -2.405 3.050 1.00 62.75 75 LYS A O 1
ATOM 616 N N . ALA A 1 76 ? -22.235 -4.439 2.526 1.00 63.16 76 ALA A N 1
ATOM 617 C CA . ALA A 1 76 ? -22.953 -4.659 3.785 1.00 63.16 76 ALA A CA 1
ATOM 618 C C . ALA A 1 76 ? -22.003 -4.737 5.001 1.00 63.16 76 ALA A C 1
ATOM 620 O O . ALA A 1 76 ? -22.271 -4.154 6.053 1.00 63.16 76 ALA A O 1
ATOM 621 N N . LEU A 1 77 ? -20.842 -5.386 4.851 1.00 67.06 77 LEU A N 1
ATOM 622 C CA . LEU A 1 77 ? -19.779 -5.410 5.865 1.00 67.06 77 LEU A CA 1
ATOM 623 C C . LEU A 1 77 ? -19.281 -3.990 6.187 1.00 67.06 77 LEU A C 1
ATOM 625 O O . LEU A 1 77 ? -19.090 -3.665 7.359 1.00 67.06 77 LEU A O 1
ATOM 629 N N . GLY A 1 78 ? -19.143 -3.120 5.184 1.00 64.94 78 GLY A N 1
ATOM 630 C CA . GLY A 1 78 ? -18.786 -1.713 5.378 1.00 64.94 78 GLY A CA 1
ATOM 631 C C . GLY A 1 78 ? -19.818 -0.887 6.144 1.00 64.94 78 GLY A C 1
ATOM 632 O O . GLY A 1 78 ? -19.442 -0.027 6.934 1.00 64.94 78 GLY A O 1
ATOM 633 N N . GLU A 1 79 ? -21.109 -1.175 5.982 1.00 67.12 79 GLU A N 1
ATOM 634 C CA . GLU A 1 79 ? -22.167 -0.543 6.783 1.00 67.12 79 GLU A CA 1
ATOM 635 C C . GLU A 1 79 ? -22.137 -0.986 8.253 1.00 67.12 79 GLU A C 1
ATOM 637 O O . GLU A 1 79 ? -22.675 -0.288 9.116 1.00 67.12 79 GLU A O 1
ATOM 642 N N . SER A 1 80 ? -21.517 -2.128 8.566 1.00 70.62 80 SER A N 1
ATOM 643 C CA . SER A 1 80 ? -21.305 -2.594 9.945 1.00 70.62 80 SER A CA 1
ATOM 644 C C . SER A 1 80 ? -20.022 -2.054 10.597 1.00 70.62 80 SER A C 1
ATOM 646 O O . SER A 1 80 ? -19.915 -2.059 11.823 1.00 70.62 80 SER A O 1
ATOM 648 N N . LEU A 1 81 ? -19.081 -1.548 9.792 1.00 75.94 81 LEU A N 1
ATOM 649 C CA . LEU A 1 81 ? -17.736 -1.155 10.208 1.00 75.94 81 LEU A CA 1
ATOM 650 C C . LEU A 1 81 ? -17.737 0.127 11.064 1.00 75.94 81 LEU A C 1
ATOM 652 O O . LEU A 1 81 ? -18.240 1.176 10.656 1.00 75.94 81 LEU A O 1
ATOM 656 N N . GLY A 1 82 ? -17.112 0.067 12.239 1.00 68.31 82 GLY A N 1
ATOM 657 C CA . GLY A 1 82 ? -17.013 1.184 13.179 1.00 68.31 82 GLY A CA 1
ATOM 658 C C . GLY A 1 82 ? -18.247 1.370 14.066 1.00 68.31 82 GLY A C 1
ATOM 659 O O . GLY A 1 82 ? -18.408 2.437 14.653 1.00 68.31 82 GLY A O 1
ATOM 660 N N . LYS A 1 83 ? -19.127 0.361 14.175 1.00 70.06 83 LYS A N 1
ATOM 661 C CA . LYS A 1 83 ? -20.316 0.383 15.056 1.00 70.06 83 LYS A CA 1
ATOM 662 C C . LYS A 1 83 ? -20.055 -0.133 16.484 1.00 70.06 83 LYS A C 1
ATOM 664 O O . LYS A 1 83 ? -21.003 -0.406 17.215 1.00 70.06 83 LYS A O 1
ATOM 669 N N . GLY A 1 84 ? -18.788 -0.226 16.898 1.00 65.06 84 GLY A N 1
ATOM 670 C CA . GLY A 1 84 ? -18.389 -0.419 18.301 1.00 65.06 84 GLY A CA 1
ATOM 671 C C . GLY A 1 84 ? -17.897 -1.817 18.691 1.00 65.06 84 GLY A C 1
ATOM 672 O O . GLY A 1 84 ? -17.648 -2.047 19.871 1.00 65.06 84 GLY A O 1
ATOM 673 N N . ASP A 1 85 ? -17.727 -2.740 17.740 1.00 80.06 85 ASP A N 1
ATOM 674 C CA . ASP A 1 85 ? -17.051 -4.021 17.982 1.00 80.06 85 ASP A CA 1
ATOM 675 C C . ASP A 1 85 ? -15.680 -4.033 17.298 1.00 80.06 85 ASP A C 1
ATOM 677 O O . ASP A 1 85 ? -15.532 -4.417 16.136 1.00 80.06 85 ASP A O 1
ATOM 681 N N . ASP A 1 86 ? -14.664 -3.644 18.067 1.00 80.06 86 ASP A N 1
ATOM 682 C CA . ASP A 1 86 ? -13.263 -3.603 17.650 1.00 80.06 86 ASP A CA 1
ATOM 683 C C . ASP A 1 86 ? -12.751 -4.929 17.069 1.00 80.06 86 ASP A C 1
ATOM 685 O O . ASP A 1 86 ? -11.844 -4.930 16.238 1.00 80.06 86 ASP A O 1
ATOM 689 N N . HIS A 1 87 ? -13.292 -6.076 17.484 1.00 83.00 87 HIS A N 1
ATOM 690 C CA . HIS A 1 87 ? -12.865 -7.368 16.955 1.00 83.00 87 HIS A CA 1
ATOM 691 C C . HIS A 1 87 ? -13.481 -7.644 15.584 1.00 83.00 87 HIS A C 1
ATOM 693 O O . HIS A 1 87 ? -12.757 -8.086 14.687 1.00 83.00 87 HIS A O 1
ATOM 699 N N . LYS A 1 88 ? -14.770 -7.336 15.399 1.00 82.88 88 LYS A N 1
ATOM 700 C CA . LYS A 1 88 ? -15.421 -7.408 14.082 1.00 82.88 88 LYS A CA 1
ATOM 701 C C . LYS A 1 88 ? -14.798 -6.416 13.105 1.00 82.88 88 LYS A C 1
ATOM 703 O O . LYS A 1 88 ? -14.492 -6.811 11.984 1.00 82.88 88 LYS A O 1
ATOM 708 N N . ASP A 1 89 ? -14.518 -5.188 13.536 1.00 84.50 89 ASP A N 1
ATOM 709 C CA . ASP A 1 89 ? -13.897 -4.162 12.692 1.00 84.50 89 ASP A CA 1
ATOM 710 C C . ASP A 1 89 ? -12.534 -4.628 12.149 1.00 84.50 89 ASP A C 1
ATOM 712 O O . ASP A 1 89 ? -12.284 -4.568 10.945 1.00 84.50 89 ASP A O 1
ATOM 716 N N . MET A 1 90 ? -11.680 -5.216 12.997 1.00 85.50 90 MET A N 1
ATOM 717 C CA . MET A 1 90 ? -10.387 -5.786 12.579 1.00 85.50 90 MET A CA 1
ATOM 718 C C . MET A 1 90 ? -10.531 -6.946 11.573 1.00 85.50 90 MET A C 1
ATOM 720 O O . MET A 1 90 ? -9.668 -7.122 10.704 1.00 85.50 90 MET A O 1
ATOM 724 N N . ASP A 1 91 ? -11.602 -7.741 11.662 1.00 86.12 91 ASP A N 1
ATOM 725 C CA . ASP A 1 91 ? -11.896 -8.808 10.697 1.00 86.12 91 ASP A CA 1
ATOM 726 C C . ASP A 1 91 ? -12.447 -8.266 9.376 1.00 86.12 91 ASP A C 1
ATOM 728 O O . ASP A 1 91 ? -12.042 -8.745 8.315 1.00 86.12 91 ASP A O 1
ATOM 732 N N . ILE A 1 92 ? -13.310 -7.247 9.419 1.00 85.25 92 ILE A N 1
ATOM 733 C CA . ILE A 1 92 ? -13.826 -6.552 8.232 1.00 85.25 92 ILE A CA 1
ATOM 734 C C . ILE A 1 92 ? -12.664 -5.903 7.470 1.00 85.25 92 ILE A C 1
ATOM 736 O O . ILE A 1 92 ? -12.502 -6.170 6.279 1.00 85.25 92 ILE A O 1
ATOM 740 N N . ILE A 1 93 ? -11.790 -5.160 8.162 1.00 88.00 93 ILE A N 1
ATOM 741 C CA . ILE A 1 93 ? -10.551 -4.592 7.599 1.00 88.00 93 ILE A CA 1
ATOM 742 C C . ILE A 1 93 ? -9.702 -5.698 6.948 1.00 88.00 93 ILE A C 1
ATOM 744 O O . ILE A 1 93 ? -9.259 -5.564 5.807 1.00 88.00 93 ILE A O 1
ATOM 748 N N . THR A 1 94 ? -9.506 -6.827 7.641 1.00 88.38 94 THR A N 1
ATOM 749 C CA . THR A 1 94 ? -8.723 -7.960 7.116 1.00 88.38 94 THR A CA 1
ATOM 750 C C . THR A 1 94 ? -9.337 -8.555 5.847 1.00 88.38 94 THR A C 1
ATOM 752 O O . THR A 1 94 ? -8.601 -8.861 4.906 1.00 88.38 94 THR A O 1
ATOM 755 N N . LYS A 1 95 ? -10.663 -8.741 5.807 1.00 86.31 95 LYS A N 1
ATOM 756 C CA . LYS A 1 95 ? -11.387 -9.258 4.635 1.00 86.31 95 LYS A CA 1
ATOM 757 C C . LYS A 1 95 ? -11.296 -8.284 3.459 1.00 86.31 95 LYS A C 1
ATOM 759 O O . LYS A 1 95 ? -10.927 -8.703 2.367 1.00 86.31 95 LYS A O 1
ATOM 764 N N . PHE A 1 96 ? -11.553 -6.999 3.696 1.00 86.00 96 PHE A N 1
ATOM 765 C CA . PHE A 1 96 ? -11.548 -5.956 2.672 1.00 86.00 96 PHE A CA 1
ATOM 766 C C . PHE A 1 96 ? -10.167 -5.781 2.020 1.00 86.00 96 PHE A C 1
ATOM 768 O O . PHE A 1 96 ? -10.044 -5.840 0.799 1.00 86.00 96 PHE A O 1
ATOM 775 N N . LEU A 1 97 ? -9.099 -5.667 2.820 1.00 87.06 97 LEU A N 1
ATOM 776 C CA . LEU A 1 97 ? -7.732 -5.539 2.296 1.00 87.06 97 LEU A CA 1
ATOM 777 C C . LEU A 1 97 ? -7.286 -6.7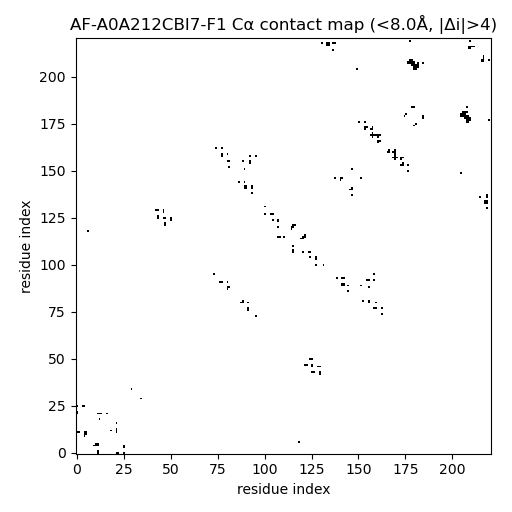85 1.509 1.00 87.06 97 LEU A C 1
ATOM 779 O O . LEU A 1 97 ? -6.615 -6.663 0.486 1.00 87.06 97 LEU A O 1
ATOM 783 N N . LYS A 1 98 ? -7.682 -7.990 1.944 1.00 86.88 98 LYS A N 1
ATOM 784 C CA . LYS A 1 98 ? -7.439 -9.225 1.179 1.00 86.88 98 LYS A CA 1
ATOM 785 C C . LYS A 1 98 ? -8.212 -9.263 -0.136 1.00 86.88 98 LYS A C 1
ATOM 787 O O . LYS A 1 98 ? -7.652 -9.708 -1.132 1.00 86.88 98 LYS A O 1
ATOM 792 N N . PHE A 1 99 ? -9.467 -8.814 -0.139 1.00 84.12 99 PHE A N 1
ATOM 793 C CA . PHE A 1 99 ? -10.279 -8.731 -1.350 1.00 84.12 99 PHE A CA 1
ATOM 794 C C . PHE A 1 99 ? -9.621 -7.809 -2.382 1.00 84.12 99 PHE A C 1
ATOM 796 O O . PHE A 1 99 ? -9.408 -8.239 -3.510 1.00 84.12 99 PHE A O 1
ATOM 803 N N . LEU A 1 100 ? -9.191 -6.604 -1.986 1.00 84.06 100 LEU A N 1
ATOM 804 C CA . LEU A 1 100 ? -8.489 -5.677 -2.884 1.00 84.06 100 LEU A CA 1
ATOM 805 C C . LEU A 1 100 ? -7.203 -6.279 -3.474 1.00 84.06 100 LEU A C 1
ATOM 807 O O . LEU A 1 100 ? -6.986 -6.196 -4.682 1.00 84.06 100 LEU A O 1
ATOM 811 N N . LEU A 1 101 ? -6.373 -6.937 -2.653 1.00 85.62 101 LEU A N 1
ATOM 812 C CA . LEU A 1 101 ? -5.177 -7.640 -3.139 1.00 85.62 101 LEU A CA 1
ATOM 813 C C . LEU A 1 101 ? -5.516 -8.782 -4.109 1.00 85.62 101 LEU A C 1
ATOM 815 O O . LEU A 1 101 ? -4.770 -9.007 -5.062 1.00 85.62 101 LEU A O 1
ATOM 819 N N . GLY A 1 102 ? -6.619 -9.496 -3.862 1.00 83.19 102 GLY A N 1
ATOM 820 C CA . GLY A 1 102 ? -7.115 -10.577 -4.710 1.00 83.19 102 GLY A CA 1
ATOM 821 C C . GLY A 1 102 ? -7.631 -10.080 -6.059 1.00 83.19 102 GLY A C 1
ATOM 822 O O . GLY A 1 102 ? -7.238 -10.623 -7.086 1.00 83.19 102 GLY A O 1
ATOM 823 N N . VAL A 1 103 ? -8.442 -9.017 -6.072 1.00 83.88 103 VAL A N 1
ATOM 824 C CA . VAL A 1 103 ? -8.912 -8.356 -7.303 1.00 83.88 103 VAL A CA 1
ATOM 825 C C . VAL A 1 103 ? -7.723 -7.857 -8.121 1.00 83.88 103 VAL A C 1
ATOM 827 O O . VAL A 1 103 ? -7.623 -8.177 -9.301 1.00 83.88 103 VAL A O 1
ATOM 830 N N . TRP A 1 104 ? -6.759 -7.176 -7.495 1.00 86.88 104 TRP A N 1
ATOM 831 C CA . TRP A 1 104 ? -5.566 -6.702 -8.200 1.00 86.88 104 TRP A CA 1
ATOM 832 C C . TRP A 1 104 ? -4.722 -7.857 -8.771 1.00 86.88 104 TRP A C 1
ATOM 834 O O . TRP A 1 104 ? -4.271 -7.785 -9.913 1.00 86.88 104 TRP A O 1
ATOM 844 N N . ALA A 1 105 ? -4.550 -8.959 -8.031 1.00 86.31 105 ALA A N 1
ATOM 845 C CA . ALA A 1 105 ? -3.871 -10.152 -8.544 1.00 86.31 105 ALA A CA 1
ATOM 846 C C . ALA A 1 105 ? -4.611 -10.774 -9.745 1.00 86.31 105 ALA A C 1
ATOM 848 O O . ALA A 1 105 ? -3.975 -11.130 -10.739 1.00 86.31 105 ALA A O 1
ATOM 849 N N . LYS A 1 106 ? -5.948 -10.854 -9.687 1.00 85.62 106 LYS A N 1
ATOM 850 C CA . LYS A 1 106 ? -6.789 -11.317 -10.801 1.00 85.62 106 LYS A CA 1
ATOM 851 C C . LYS A 1 106 ? -6.645 -10.413 -12.027 1.00 85.62 106 LYS A C 1
ATOM 853 O O . LYS A 1 106 ? -6.375 -10.922 -13.108 1.00 85.62 106 LYS A O 1
ATOM 858 N N . GLU A 1 107 ? -6.706 -9.090 -11.870 1.00 83.25 107 GLU A N 1
ATOM 859 C CA . GLU A 1 107 ? -6.492 -8.128 -12.964 1.00 83.25 107 GLU A CA 1
ATOM 860 C C . GLU A 1 107 ? -5.090 -8.208 -13.588 1.00 83.25 107 GLU A C 1
ATOM 862 O O . GLU A 1 107 ? -4.925 -7.958 -14.783 1.00 83.25 107 GLU A O 1
ATOM 867 N N . LEU A 1 108 ? -4.056 -8.538 -12.808 1.00 83.75 108 LEU A N 1
ATOM 868 C CA . LEU A 1 108 ? -2.712 -8.786 -13.340 1.00 83.75 108 LEU A CA 1
ATOM 869 C C . LEU A 1 108 ? -2.658 -10.091 -14.146 1.00 83.75 108 LEU A C 1
ATOM 871 O O . LEU A 1 108 ? -2.048 -10.123 -15.218 1.00 83.75 108 LEU A O 1
ATOM 875 N N . ASN A 1 109 ? -3.324 -11.142 -13.663 1.00 83.50 109 ASN A N 1
ATOM 876 C CA . ASN A 1 109 ? -3.336 -12.466 -14.284 1.00 83.50 109 ASN A CA 1
ATOM 877 C C . ASN A 1 109 ? -4.296 -12.581 -15.486 1.00 83.50 109 ASN A C 1
ATOM 879 O O . ASN A 1 109 ? -4.041 -13.389 -16.380 1.00 83.50 109 ASN A O 1
ATOM 883 N N . ALA A 1 110 ? -5.323 -11.732 -15.571 1.00 83.25 110 ALA A N 1
ATOM 884 C CA . ALA A 1 110 ? -6.239 -11.638 -16.711 1.00 83.25 110 ALA A CA 1
ATOM 885 C C . ALA A 1 110 ? -5.611 -10.981 -17.959 1.00 83.25 110 ALA A C 1
ATOM 887 O O . ALA A 1 110 ? -6.145 -11.100 -19.059 1.00 83.25 110 ALA A O 1
ATOM 888 N N . ARG A 1 111 ? -4.469 -10.292 -17.816 1.00 84.25 111 ARG A N 1
ATOM 889 C CA . ARG A 1 111 ? -3.768 -9.635 -18.936 1.00 84.25 111 ARG A CA 1
ATOM 890 C C . ARG A 1 111 ? -3.240 -10.647 -19.943 1.00 84.25 111 ARG A C 1
ATOM 892 O O . ARG A 1 111 ? -2.794 -11.731 -19.573 1.00 84.25 111 ARG A O 1
ATOM 899 N N . GLU A 1 112 ? -3.181 -10.251 -21.207 1.00 82.06 112 GLU A N 1
ATOM 900 C CA . GLU A 1 112 ? -2.586 -11.073 -22.259 1.00 82.06 112 GLU A CA 1
ATOM 901 C C . GLU A 1 112 ? -1.109 -11.398 -21.985 1.00 82.06 112 GLU A C 1
ATOM 903 O O . GLU A 1 112 ? -0.352 -10.599 -21.426 1.00 82.06 112 GLU A O 1
ATOM 908 N N . ASP A 1 113 ? -0.674 -12.585 -22.405 1.00 78.38 113 ASP A N 1
ATOM 909 C CA . ASP A 1 113 ? 0.648 -13.124 -22.076 1.00 78.38 113 ASP A CA 1
ATOM 910 C C . ASP A 1 113 ? 1.815 -12.264 -22.584 1.00 78.38 113 ASP A C 1
ATOM 912 O O . ASP A 1 113 ? 2.861 -12.196 -21.932 1.00 78.38 113 ASP A O 1
ATOM 916 N N . TYR A 1 114 ? 1.645 -11.557 -23.705 1.00 76.88 114 TYR A N 1
ATOM 917 C CA . TYR A 1 114 ? 2.655 -10.613 -24.189 1.00 76.88 114 TYR A CA 1
ATOM 918 C C . TYR A 1 114 ? 2.795 -9.403 -23.246 1.00 76.88 114 TYR A C 1
ATOM 920 O O . TYR A 1 114 ? 3.911 -8.943 -22.989 1.00 76.88 114 TYR A O 1
ATOM 928 N N . VAL A 1 115 ? 1.685 -8.935 -22.657 1.00 80.31 115 VAL A N 1
ATOM 929 C CA . VAL A 1 115 ? 1.672 -7.864 -21.651 1.00 80.31 115 VAL A CA 1
ATOM 930 C C . VAL A 1 115 ? 2.302 -8.360 -20.356 1.00 80.31 115 VAL A C 1
ATOM 932 O O . VAL A 1 115 ? 3.167 -7.667 -19.822 1.00 80.31 115 VAL A O 1
ATOM 935 N N . LYS A 1 116 ? 1.956 -9.568 -19.882 1.00 78.12 116 LYS A N 1
ATOM 936 C CA . LYS A 1 116 ? 2.568 -10.185 -18.688 1.00 78.12 116 LYS A CA 1
ATOM 937 C C . LYS A 1 116 ? 4.091 -10.304 -18.809 1.00 78.12 116 LYS A C 1
ATOM 939 O O . LYS A 1 116 ? 4.816 -9.955 -17.880 1.00 78.12 116 LYS A O 1
ATOM 944 N N . ARG A 1 117 ? 4.581 -10.772 -19.965 1.00 73.81 117 ARG A N 1
ATOM 945 C CA . ARG A 1 117 ? 6.016 -10.978 -20.243 1.00 73.81 117 ARG A CA 1
ATOM 946 C C . ARG A 1 117 ? 6.782 -9.678 -20.508 1.00 73.81 117 ARG A C 1
ATOM 948 O O . ARG A 1 117 ? 8.012 -9.685 -20.442 1.00 73.81 117 ARG A O 1
ATOM 955 N N . SER A 1 118 ? 6.087 -8.57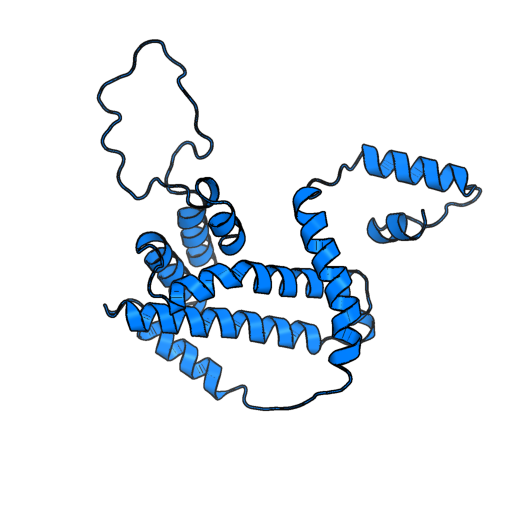4 -20.796 1.00 79.19 118 SER A N 1
ATOM 956 C CA . SER A 1 118 ? 6.705 -7.253 -20.952 1.00 79.19 118 SER A CA 1
ATOM 957 C C . SER A 1 118 ? 7.395 -6.787 -19.662 1.00 79.19 118 SER A C 1
ATOM 959 O O . SER A 1 118 ? 7.045 -7.209 -18.558 1.00 79.19 118 SER A O 1
ATOM 961 N N . VAL A 1 119 ? 8.353 -5.861 -19.786 1.00 75.75 119 VAL A N 1
ATOM 962 C CA . VAL A 1 119 ? 9.047 -5.268 -18.626 1.00 75.75 119 VAL A CA 1
ATOM 963 C C . VAL A 1 119 ? 8.047 -4.615 -17.664 1.00 75.75 119 VAL A C 1
ATOM 965 O O . VAL A 1 119 ? 8.156 -4.803 -16.455 1.00 75.75 119 VAL A O 1
ATOM 968 N N . GLN A 1 120 ? 7.034 -3.920 -18.193 1.00 77.25 120 GLN A N 1
ATOM 969 C CA . GLN A 1 120 ? 5.994 -3.286 -17.382 1.00 77.25 120 GLN A CA 1
ATOM 970 C C . GLN A 1 120 ? 5.073 -4.315 -16.710 1.00 77.25 120 GLN A C 1
ATOM 972 O O . GLN A 1 120 ? 4.690 -4.125 -15.560 1.00 77.25 120 GLN A O 1
ATOM 977 N N . GLY A 1 121 ? 4.739 -5.417 -17.391 1.00 78.81 121 GLY A N 1
ATOM 978 C CA . GLY A 1 121 ? 3.971 -6.526 -16.815 1.00 78.81 121 GLY A CA 1
ATOM 979 C C . GLY A 1 121 ? 4.686 -7.151 -15.624 1.00 78.81 121 GLY A C 1
ATOM 980 O O . GLY A 1 121 ? 4.132 -7.181 -14.527 1.00 78.81 121 GLY A O 1
ATOM 981 N N . LYS A 1 122 ? 5.956 -7.537 -15.811 1.00 80.25 122 LYS A N 1
ATOM 982 C CA . LYS A 1 122 ? 6.809 -8.058 -14.733 1.00 80.25 122 LYS A CA 1
ATOM 983 C C . LYS A 1 122 ? 6.954 -7.074 -13.569 1.00 80.25 122 LYS A C 1
ATOM 985 O O . LYS A 1 122 ? 6.870 -7.495 -12.418 1.00 80.25 122 LYS A O 1
ATOM 990 N N . LEU A 1 123 ? 7.150 -5.782 -13.850 1.00 79.56 123 LEU A N 1
ATOM 991 C CA . LEU A 1 123 ? 7.279 -4.751 -12.817 1.00 79.56 123 LEU A CA 1
ATOM 992 C C . LEU A 1 123 ? 5.982 -4.591 -12.016 1.00 79.56 123 LEU A C 1
ATOM 994 O O . LEU A 1 123 ? 6.033 -4.628 -10.792 1.00 79.56 123 LEU A O 1
ATOM 998 N N . ASN A 1 124 ? 4.827 -4.503 -12.681 1.00 83.06 124 ASN A N 1
ATOM 999 C CA . ASN A 1 124 ? 3.524 -4.410 -12.018 1.00 83.06 124 ASN A CA 1
ATOM 1000 C C . ASN A 1 124 ? 3.261 -5.624 -11.100 1.00 83.06 124 ASN A C 1
ATOM 1002 O O . ASN A 1 124 ? 2.804 -5.455 -9.969 1.00 83.06 124 ASN A O 1
ATOM 1006 N N . SER A 1 125 ? 3.601 -6.837 -11.552 1.00 84.94 125 SER A N 1
ATOM 1007 C CA . SER A 1 125 ? 3.493 -8.056 -10.739 1.00 84.94 125 SER A CA 1
ATOM 1008 C C . SER A 1 125 ? 4.483 -8.083 -9.568 1.00 84.94 125 SER A C 1
ATOM 1010 O O . SER A 1 125 ? 4.146 -8.578 -8.492 1.00 84.94 125 SER A O 1
ATOM 1012 N N . ALA A 1 126 ? 5.686 -7.520 -9.737 1.00 83.69 126 ALA A N 1
ATOM 1013 C CA . ALA A 1 126 ? 6.658 -7.348 -8.654 1.00 83.69 126 ALA A CA 1
ATOM 1014 C C . ALA A 1 126 ? 6.161 -6.369 -7.592 1.00 83.69 126 ALA A C 1
ATOM 1016 O 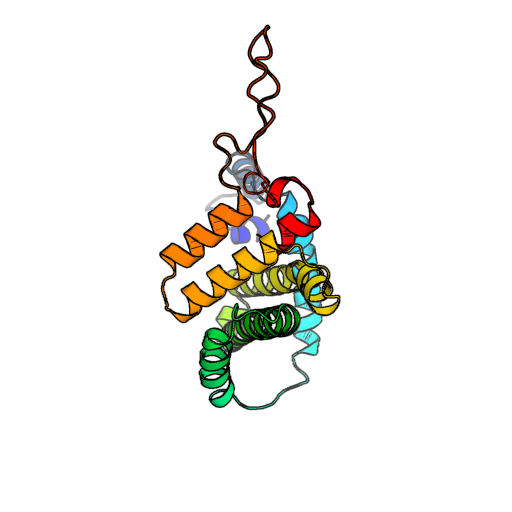O . ALA A 1 126 ? 6.256 -6.677 -6.406 1.00 83.69 126 ALA A O 1
ATOM 1017 N N . THR A 1 127 ? 5.571 -5.244 -8.004 1.00 86.50 127 THR A N 1
ATOM 1018 C CA . THR A 1 127 ? 4.950 -4.285 -7.087 1.00 86.50 127 THR A CA 1
ATOM 1019 C C . THR A 1 127 ? 3.817 -4.937 -6.296 1.00 86.50 127 THR A C 1
ATOM 1021 O O . THR A 1 127 ? 3.829 -4.845 -5.075 1.00 86.50 127 THR A O 1
ATOM 1024 N N . GLN A 1 128 ? 2.904 -5.683 -6.932 1.00 89.06 128 GLN A N 1
ATOM 1025 C CA . GLN A 1 128 ? 1.807 -6.345 -6.210 1.00 89.06 128 GLN A CA 1
ATOM 1026 C C . GLN A 1 128 ? 2.310 -7.364 -5.173 1.00 89.06 128 GLN A C 1
ATOM 1028 O O . GLN A 1 128 ? 1.871 -7.325 -4.021 1.00 89.06 128 GLN A O 1
ATOM 1033 N N . LYS A 1 129 ? 3.284 -8.220 -5.524 1.00 87.12 129 LYS A N 1
ATOM 1034 C CA . LYS A 1 129 ? 3.866 -9.188 -4.572 1.00 87.12 129 LYS A CA 1
ATOM 1035 C C . LYS A 1 129 ? 4.686 -8.502 -3.469 1.00 87.12 129 LYS A C 1
ATOM 1037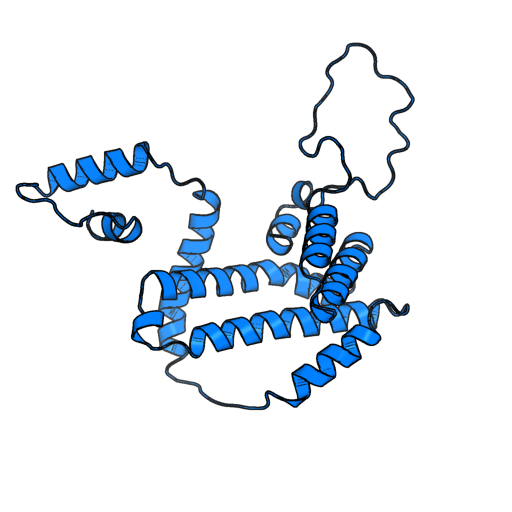 O O . LYS A 1 129 ? 4.737 -8.997 -2.340 1.00 87.12 129 LYS A O 1
ATOM 1042 N N . GLN A 1 130 ? 5.294 -7.349 -3.757 1.00 84.19 130 GLN A N 1
ATOM 1043 C CA . GLN A 1 130 ? 5.960 -6.507 -2.761 1.00 84.19 130 GLN A CA 1
ATOM 1044 C C . GLN A 1 130 ? 4.944 -5.910 -1.775 1.00 84.19 130 GLN A C 1
ATOM 1046 O O . GLN A 1 130 ? 5.122 -6.086 -0.571 1.00 84.19 130 GLN A O 1
ATOM 1051 N N . THR A 1 131 ? 3.849 -5.313 -2.260 1.00 87.75 131 THR A N 1
ATOM 1052 C CA . THR A 1 131 ? 2.745 -4.797 -1.433 1.00 87.75 131 THR A CA 1
ATOM 1053 C C . THR A 1 131 ? 2.112 -5.902 -0.582 1.00 87.75 131 THR A C 1
ATOM 1055 O O . THR A 1 131 ? 1.915 -5.719 0.617 1.00 87.75 131 THR A O 1
ATOM 1058 N N . GLU A 1 132 ? 1.873 -7.095 -1.141 1.00 88.38 132 GLU A N 1
ATOM 1059 C CA . GLU A 1 132 ? 1.379 -8.244 -0.369 1.00 88.38 132 GLU A CA 1
ATOM 1060 C C . GLU A 1 132 ? 2.347 -8.604 0.770 1.00 88.38 132 GLU A C 1
ATOM 1062 O O . GLU A 1 132 ? 1.928 -8.744 1.921 1.00 88.38 132 GLU A O 1
ATOM 1067 N N . SER A 1 133 ? 3.655 -8.672 0.487 1.00 87.62 133 SER A N 1
ATOM 1068 C CA . SER A 1 133 ? 4.683 -8.929 1.502 1.00 87.62 133 SER A CA 1
ATOM 1069 C C . SER A 1 133 ? 4.754 -7.833 2.571 1.00 87.62 133 SER A C 1
ATOM 1071 O O . SER A 1 133 ? 4.978 -8.141 3.744 1.00 87.62 133 SER A O 1
ATOM 1073 N N . TYR A 1 134 ? 4.573 -6.573 2.182 1.00 87.19 134 TYR A N 1
ATOM 1074 C CA . TYR A 1 134 ? 4.579 -5.414 3.069 1.00 87.19 134 TYR A CA 1
ATOM 1075 C C . TYR A 1 134 ? 3.346 -5.356 3.975 1.00 87.19 134 TYR A C 1
ATOM 1077 O O . TYR A 1 134 ? 3.477 -4.962 5.127 1.00 87.19 134 TYR A O 1
ATOM 1085 N N . LEU A 1 135 ? 2.185 -5.848 3.532 1.00 89.00 135 LEU A N 1
ATOM 1086 C CA . LEU A 1 135 ? 0.966 -5.929 4.346 1.00 89.00 135 LEU A CA 1
ATOM 1087 C C . LEU A 1 135 ? 0.947 -7.134 5.313 1.00 89.00 135 LEU A C 1
ATOM 1089 O O . LEU A 1 135 ? 0.130 -7.182 6.238 1.00 89.00 135 LEU A O 1
ATOM 1093 N N . ARG A 1 136 ? 1.865 -8.108 5.188 1.00 88.44 136 ARG A N 1
ATOM 1094 C CA . ARG A 1 136 ? 1.942 -9.279 6.096 1.00 88.44 136 ARG A CA 1
ATOM 1095 C C . ARG A 1 136 ? 2.061 -8.927 7.594 1.00 88.44 136 ARG A C 1
ATOM 1097 O O . ARG A 1 136 ? 1.405 -9.611 8.387 1.00 88.44 136 ARG A O 1
ATOM 1104 N N . PRO A 1 137 ? 2.842 -7.922 8.041 1.00 89.31 137 PRO A N 1
ATOM 1105 C CA . PRO A 1 137 ? 2.864 -7.476 9.435 1.00 89.31 137 PRO A CA 1
ATOM 1106 C C . PRO A 1 137 ? 1.520 -6.889 9.885 1.00 89.31 137 PRO A C 1
ATOM 1108 O O . PRO A 1 137 ? 1.060 -7.232 10.974 1.00 89.31 137 PRO A O 1
ATOM 1111 N N . LEU A 1 138 ? 0.848 -6.097 9.039 1.00 87.94 138 LEU A N 1
ATOM 1112 C CA . LEU A 1 138 ? -0.483 -5.550 9.323 1.00 87.94 138 LEU A CA 1
ATOM 1113 C C . LEU A 1 138 ? -1.510 -6.676 9.516 1.00 87.94 138 LEU A C 1
ATOM 1115 O O . LEU A 1 138 ? -2.152 -6.746 10.561 1.00 87.94 138 LEU A O 1
ATOM 1119 N N . PHE A 1 139 ? -1.577 -7.645 8.597 1.00 90.31 139 PHE A N 1
ATOM 1120 C CA . PHE A 1 139 ? -2.449 -8.820 8.740 1.00 90.31 139 PHE A CA 1
ATOM 1121 C C . PHE A 1 139 ? -2.144 -9.672 9.984 1.00 90.31 139 PHE A C 1
ATOM 1123 O O . PHE A 1 139 ? -3.039 -10.333 10.519 1.00 90.31 139 PHE A O 1
ATOM 1130 N N . ARG A 1 140 ? -0.894 -9.680 10.468 1.00 89.62 140 ARG A N 1
ATOM 1131 C CA . ARG A 1 140 ? -0.532 -10.315 11.747 1.00 89.62 140 ARG A CA 1
ATOM 1132 C C . ARG A 1 140 ? -1.038 -9.500 12.943 1.00 89.62 140 ARG A C 1
ATOM 1134 O O . ARG A 1 140 ? -1.556 -10.113 13.873 1.00 89.62 140 ARG A O 1
ATOM 1141 N N . LYS A 1 141 ? -0.933 -8.164 12.921 1.00 87.62 141 LYS A N 1
ATOM 1142 C CA . LYS A 1 141 ? -1.461 -7.273 13.975 1.00 87.62 141 LYS A CA 1
ATOM 1143 C C . LYS A 1 141 ? -2.990 -7.337 14.071 1.00 87.62 141 LYS A C 1
ATOM 1145 O O . LYS A 1 141 ? -3.502 -7.571 15.163 1.00 87.62 141 LYS A O 1
ATOM 1150 N N . LEU A 1 142 ? -3.692 -7.248 12.935 1.00 87.88 142 LEU A N 1
ATOM 1151 C CA . LEU A 1 142 ? -5.156 -7.372 12.830 1.00 87.88 142 LEU A CA 1
ATOM 1152 C C . LEU A 1 142 ? -5.666 -8.706 13.410 1.00 87.88 142 LEU A C 1
ATOM 1154 O O . LEU A 1 142 ? -6.602 -8.729 14.209 1.00 87.88 142 LEU A O 1
ATOM 1158 N N . ARG A 1 143 ? -5.002 -9.823 13.075 1.00 88.31 143 ARG A N 1
ATOM 1159 C CA . ARG A 1 143 ? -5.345 -11.162 13.591 1.00 88.31 143 ARG A CA 1
ATOM 1160 C C . ARG A 1 143 ? -5.040 -11.330 15.080 1.00 88.31 143 ARG A C 1
ATOM 1162 O O . ARG A 1 143 ? -5.792 -11.990 15.782 1.00 88.31 143 ARG A O 1
ATOM 1169 N N . LYS A 1 144 ? -3.940 -10.745 15.566 1.00 89.88 144 LYS A N 1
ATOM 1170 C CA . LYS A 1 144 ? -3.559 -10.760 16.990 1.00 89.88 144 LYS A CA 1
ATOM 1171 C C . LYS A 1 144 ? -4.315 -9.730 17.842 1.00 89.88 144 LYS A C 1
ATOM 1173 O O . LYS A 1 144 ? -4.014 -9.631 19.026 1.00 89.88 144 LYS A O 1
ATOM 1178 N N . ARG A 1 145 ? -5.238 -8.950 17.257 1.00 86.19 145 ARG A N 1
ATOM 1179 C CA . ARG A 1 145 ? -5.955 -7.837 17.915 1.00 86.19 145 ARG A CA 1
ATOM 1180 C C . ARG A 1 145 ? -5.021 -6.821 18.595 1.00 86.19 145 ARG A C 1
ATOM 1182 O O . ARG A 1 145 ? -5.377 -6.215 19.594 1.00 86.19 145 ARG A O 1
ATOM 1189 N N . ASN A 1 146 ? -3.821 -6.640 18.040 1.00 85.69 146 ASN A N 1
ATOM 1190 C CA . ASN A 1 146 ? -2.775 -5.757 18.569 1.00 85.69 146 ASN A CA 1
ATOM 1191 C C . ASN A 1 146 ? -2.362 -4.727 17.503 1.00 85.69 146 ASN A C 1
ATOM 1193 O O . ASN A 1 146 ? -1.193 -4.606 17.124 1.00 85.69 146 ASN A O 1
ATOM 1197 N N . LEU A 1 147 ? -3.368 -4.057 16.938 1.00 83.50 147 LEU A N 1
ATOM 1198 C CA . LEU A 1 147 ? -3.196 -2.875 16.103 1.00 83.50 147 LEU A CA 1
ATOM 1199 C C . LEU A 1 147 ? -3.569 -1.645 16.952 1.00 83.50 147 LEU A C 1
ATOM 1201 O O . LEU A 1 147 ? -4.622 -1.682 17.589 1.00 83.50 147 LEU A O 1
ATOM 1205 N N . PRO A 1 148 ? -2.743 -0.584 16.972 1.00 84.38 148 PRO A N 1
ATOM 1206 C CA . PRO A 1 148 ? -3.077 0.679 17.626 1.00 84.38 148 PRO A CA 1
ATOM 1207 C C . PRO A 1 148 ? -4.439 1.242 17.186 1.00 84.38 148 PRO A C 1
ATOM 1209 O O . PRO A 1 148 ? -4.832 1.108 16.023 1.00 84.38 148 PRO A O 1
ATOM 1212 N N . ALA A 1 149 ? -5.177 1.833 18.131 1.00 81.62 149 ALA A N 1
ATOM 1213 C CA . ALA A 1 149 ? -6.562 2.263 17.920 1.00 81.62 149 ALA A CA 1
ATOM 1214 C C . ALA A 1 149 ? -6.689 3.429 16.922 1.00 81.62 149 ALA A C 1
ATOM 1216 O O . ALA A 1 149 ? -7.641 3.460 16.151 1.00 81.62 149 ALA A O 1
ATOM 1217 N N . ASP A 1 150 ? -5.699 4.320 16.898 1.00 80.31 150 ASP A N 1
ATOM 1218 C CA . ASP A 1 150 ? -5.518 5.421 15.942 1.00 80.31 150 ASP A CA 1
ATOM 1219 C C . ASP A 1 150 ? -5.337 4.926 14.494 1.00 80.31 150 ASP A C 1
ATOM 1221 O O . ASP A 1 150 ? -6.028 5.382 13.579 1.00 80.31 150 ASP A O 1
ATOM 1225 N N . ILE A 1 151 ? -4.474 3.929 14.281 1.00 83.88 151 ILE A N 1
ATOM 1226 C CA . ILE A 1 151 ? -4.284 3.278 12.977 1.00 83.88 151 ILE A CA 1
ATOM 1227 C C . ILE A 1 151 ? -5.554 2.505 12.577 1.00 83.88 151 ILE A C 1
ATOM 1229 O O . ILE A 1 151 ? -5.956 2.541 11.415 1.00 83.88 151 ILE A O 1
ATOM 1233 N N . LYS A 1 152 ? -6.224 1.831 13.525 1.00 86.19 152 LYS A N 1
ATOM 1234 C CA . LYS A 1 152 ? -7.503 1.132 13.289 1.00 86.19 152 LYS A CA 1
ATOM 1235 C C . LYS A 1 152 ? -8.603 2.098 12.831 1.00 86.19 152 LYS A C 1
ATOM 1237 O O . LYS A 1 152 ? -9.277 1.805 11.846 1.00 86.19 152 LYS A O 1
ATOM 1242 N N . GLU A 1 153 ? -8.786 3.217 13.534 1.00 85.06 153 GLU A N 1
ATOM 1243 C CA . GLU A 1 153 ? -9.766 4.271 13.219 1.00 85.06 153 GLU A CA 1
ATOM 1244 C C . GLU A 1 153 ? -9.483 4.865 11.830 1.00 85.06 153 GLU A C 1
ATOM 1246 O O . GLU A 1 153 ? -10.359 4.882 10.969 1.00 85.06 153 GLU A O 1
ATOM 1251 N N . SER A 1 154 ? -8.221 5.197 11.556 1.00 86.12 154 SER A N 1
ATOM 1252 C CA . SER A 1 154 ? -7.789 5.724 10.258 1.00 86.12 154 SER A CA 1
ATOM 1253 C C . SER A 1 154 ? -8.064 4.761 9.094 1.00 86.12 154 SER A C 1
ATOM 1255 O O . SER A 1 154 ? -8.676 5.146 8.100 1.00 86.12 154 SER A O 1
ATOM 1257 N N . ILE A 1 155 ? -7.666 3.486 9.212 1.00 88.44 155 ILE A N 1
ATOM 1258 C CA . ILE A 1 155 ? -7.936 2.466 8.181 1.00 88.44 155 ILE A CA 1
ATOM 1259 C C . ILE A 1 155 ? -9.445 2.241 8.016 1.00 88.44 155 ILE A C 1
ATOM 1261 O O . ILE A 1 155 ? -9.925 2.059 6.898 1.00 88.44 155 ILE A O 1
ATOM 1265 N N . THR A 1 156 ? -10.200 2.282 9.114 1.00 87.94 156 THR A N 1
ATOM 1266 C CA . THR A 1 156 ? -11.662 2.167 9.099 1.00 87.94 156 THR A CA 1
ATOM 1267 C C . THR A 1 156 ? -12.299 3.269 8.254 1.00 87.94 156 THR A C 1
ATOM 1269 O O . THR A 1 156 ? -13.126 2.973 7.391 1.00 87.94 156 THR A O 1
ATOM 1272 N N . ASP A 1 157 ? -11.891 4.522 8.442 1.00 87.06 157 ASP A N 1
ATOM 1273 C CA . ASP A 1 157 ? -12.458 5.648 7.701 1.00 87.06 157 ASP A CA 1
ATOM 1274 C C . ASP A 1 157 ? -12.010 5.671 6.232 1.00 87.06 157 ASP A C 1
ATOM 1276 O O . ASP A 1 157 ? -12.838 5.916 5.353 1.00 87.06 157 ASP A O 1
ATOM 1280 N N . ILE A 1 158 ? -10.763 5.283 5.931 1.00 87.31 158 ILE A N 1
ATOM 1281 C CA . ILE A 1 158 ? -10.304 5.053 4.548 1.00 87.31 158 ILE A CA 1
ATOM 1282 C C . ILE A 1 158 ? -11.217 4.034 3.843 1.00 87.31 158 ILE A C 1
ATOM 1284 O O . ILE A 1 158 ? -11.693 4.300 2.739 1.00 87.31 158 ILE A O 1
ATOM 1288 N N . ILE A 1 159 ? -11.520 2.896 4.482 1.00 86.88 159 ILE A N 1
ATOM 1289 C C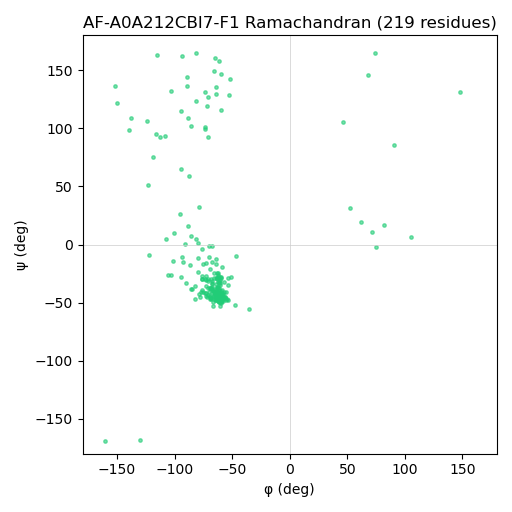A . ILE A 1 159 ? -12.394 1.857 3.907 1.00 86.88 159 ILE A CA 1
ATOM 1290 C C . ILE A 1 159 ? -13.828 2.372 3.715 1.00 86.88 159 ILE A C 1
ATOM 1292 O O . ILE A 1 159 ? -14.410 2.148 2.651 1.00 86.88 159 ILE A O 1
ATOM 1296 N N . LYS A 1 160 ? -14.392 3.106 4.686 1.00 84.44 160 LYS A N 1
ATOM 1297 C CA . LYS A 1 160 ? -15.723 3.729 4.545 1.00 84.44 160 LYS A CA 1
ATOM 1298 C C . LYS A 1 160 ? -15.776 4.675 3.343 1.00 84.44 160 LYS A C 1
ATOM 1300 O O . LYS A 1 160 ? -16.684 4.559 2.521 1.00 84.44 160 LYS A O 1
ATOM 1305 N N . PHE A 1 161 ? -14.795 5.569 3.196 1.00 82.50 161 PHE A N 1
ATOM 1306 C CA . PHE A 1 161 ? -14.741 6.498 2.065 1.00 82.50 161 PHE A CA 1
ATOM 1307 C C . PHE A 1 161 ? -14.514 5.775 0.727 1.00 82.50 161 PHE A C 1
ATOM 1309 O O . PHE A 1 161 ? -15.159 6.117 -0.263 1.00 82.50 161 PHE A O 1
ATOM 1316 N N . MET A 1 162 ? -13.686 4.724 0.685 1.00 78.31 162 MET A N 1
ATOM 1317 C CA . MET A 1 162 ? -13.524 3.887 -0.513 1.00 78.31 162 MET A CA 1
ATOM 1318 C C . MET A 1 162 ? -14.837 3.215 -0.942 1.00 78.31 162 MET A C 1
ATOM 1320 O O . MET A 1 162 ? -15.158 3.213 -2.131 1.00 78.31 162 MET A O 1
ATOM 1324 N N . LEU A 1 163 ? -15.619 2.684 0.004 1.00 78.19 163 LEU A N 1
ATOM 1325 C CA . LEU A 1 163 ? -16.927 2.074 -0.270 1.00 78.19 163 LEU A CA 1
ATOM 1326 C C . LEU A 1 163 ? -17.980 3.095 -0.727 1.00 78.19 163 LEU A C 1
ATOM 1328 O O . LEU A 1 163 ? -18.834 2.772 -1.553 1.00 78.19 163 LEU A O 1
ATOM 1332 N N . GLN A 1 164 ? -17.881 4.337 -0.252 1.00 78.12 164 GLN A N 1
ATOM 1333 C CA . GLN A 1 164 ? -18.679 5.475 -0.724 1.00 78.12 164 GLN A CA 1
ATOM 1334 C C . GLN A 1 164 ? -18.207 6.032 -2.083 1.00 78.12 164 GLN A C 1
ATOM 1336 O O . GLN A 1 164 ? -18.855 6.925 -2.621 1.00 78.12 164 GLN A O 1
ATOM 1341 N N . ARG A 1 165 ? -17.108 5.508 -2.659 1.00 78.00 165 ARG A N 1
ATOM 1342 C CA . ARG A 1 165 ? -16.412 6.031 -3.860 1.00 78.00 165 ARG A CA 1
ATOM 1343 C C . ARG A 1 165 ? -15.846 7.453 -3.689 1.00 78.00 165 ARG A C 1
ATOM 1345 O O . ARG A 1 165 ? -15.504 8.125 -4.657 1.00 78.00 165 ARG A O 1
ATOM 1352 N N . GLU A 1 166 ? -15.679 7.888 -2.446 1.00 78.00 166 GLU A N 1
ATOM 1353 C CA . GLU A 1 166 ? -15.165 9.195 -2.030 1.00 78.00 166 GLU A CA 1
ATOM 1354 C C . GLU A 1 166 ? -13.629 9.173 -1.927 1.00 78.00 166 GLU A C 1
ATOM 1356 O O . GLU A 1 166 ? -13.035 9.409 -0.873 1.00 78.00 166 GLU A O 1
ATOM 1361 N N . TYR A 1 167 ? -12.957 8.859 -3.039 1.00 81.81 167 TYR A N 1
ATOM 1362 C CA . TYR A 1 167 ? -11.507 8.610 -3.059 1.00 81.81 167 TYR A CA 1
ATOM 1363 C C . TYR A 1 167 ? -10.658 9.806 -2.596 1.00 81.81 167 TYR A C 1
ATOM 1365 O O . TYR A 1 167 ? -9.583 9.608 -2.036 1.00 81.81 167 TYR A O 1
ATOM 1373 N N . VAL A 1 168 ? -11.146 11.040 -2.769 1.00 81.62 168 VAL A N 1
ATOM 1374 C CA . VAL A 1 168 ? -10.468 12.253 -2.273 1.00 81.62 168 VAL A CA 1
ATOM 1375 C C . VAL A 1 168 ? -10.437 12.276 -0.741 1.00 81.62 168 VAL A C 1
ATOM 1377 O O . VAL A 1 168 ? -9.384 12.525 -0.161 1.00 81.62 168 VAL A O 1
ATOM 1380 N N . LYS A 1 169 ? -11.556 11.943 -0.081 1.00 78.69 169 LYS A N 1
ATOM 1381 C CA . LYS A 1 169 ? -11.650 11.856 1.388 1.00 78.69 169 LYS A CA 1
ATOM 1382 C C . LYS A 1 169 ? -10.880 10.652 1.932 1.00 78.69 169 LYS A C 1
ATOM 1384 O O . LYS A 1 169 ? -10.216 10.767 2.956 1.00 78.69 169 LYS A O 1
ATOM 1389 N N . ALA A 1 170 ? -10.898 9.525 1.214 1.00 78.06 170 ALA A N 1
ATOM 1390 C CA . ALA A 1 170 ? -10.067 8.364 1.539 1.00 78.06 170 ALA A CA 1
ATOM 1391 C C . ALA A 1 170 ? -8.567 8.713 1.510 1.00 78.06 170 ALA A C 1
ATOM 1393 O O . ALA A 1 170 ? -7.826 8.337 2.415 1.00 78.06 170 ALA A O 1
ATOM 1394 N N . ASN A 1 171 ? -8.123 9.472 0.501 1.00 81.88 171 ASN A N 1
ATOM 1395 C CA . ASN A 1 171 ? -6.743 9.939 0.403 1.00 81.88 171 ASN A CA 1
ATOM 1396 C C . ASN A 1 171 ? -6.387 10.972 1.488 1.00 81.88 171 ASN A C 1
ATOM 1398 O O . ASN A 1 171 ? -5.285 10.920 2.023 1.00 81.88 171 ASN A O 1
ATOM 1402 N N . ASP A 1 172 ? -7.298 11.879 1.847 1.00 81.94 172 ASP A N 1
ATOM 1403 C CA . ASP A 1 172 ? -7.078 12.822 2.953 1.00 81.94 172 ASP A CA 1
ATOM 1404 C C . ASP A 1 172 ? -6.920 12.091 4.300 1.00 81.94 172 ASP A C 1
ATOM 1406 O O . ASP A 1 172 ? -5.927 12.290 4.998 1.00 81.94 172 ASP A O 1
ATOM 1410 N N . ALA A 1 173 ? -7.807 11.138 4.614 1.00 82.56 173 ALA A N 1
ATOM 1411 C CA . ALA A 1 173 ? -7.682 10.283 5.799 1.00 82.56 173 ALA A CA 1
ATOM 1412 C C . ALA A 1 173 ? -6.365 9.475 5.809 1.00 82.56 173 ALA A C 1
ATOM 1414 O O . ALA A 1 173 ? -5.710 9.351 6.846 1.00 82.56 173 ALA A O 1
ATOM 1415 N N . TYR A 1 174 ? -5.930 8.978 4.646 1.00 84.50 174 TYR A N 1
ATOM 1416 C CA . TYR A 1 174 ? -4.627 8.330 4.484 1.00 84.50 174 TYR A CA 1
ATOM 1417 C C . TYR A 1 174 ? -3.451 9.278 4.772 1.00 84.50 174 TYR A C 1
ATOM 1419 O O . TYR A 1 174 ? -2.550 8.916 5.532 1.00 84.50 174 TYR A O 1
ATOM 1427 N N . LEU A 1 175 ? -3.458 10.496 4.224 1.00 82.81 175 LEU A N 1
ATOM 1428 C CA . LEU A 1 175 ? -2.407 11.489 4.470 1.00 82.81 175 LEU A CA 1
ATOM 1429 C C . LEU A 1 175 ? -2.358 11.910 5.945 1.00 82.81 175 LEU A C 1
ATOM 1431 O O . LEU A 1 175 ? -1.268 11.992 6.515 1.00 82.81 175 LEU A O 1
ATOM 1435 N N . GLN A 1 176 ? -3.518 12.097 6.582 1.00 80.88 176 GLN A N 1
ATOM 1436 C CA . GLN A 1 176 ? -3.621 12.385 8.014 1.00 80.88 176 GLN A CA 1
ATOM 1437 C C . GLN A 1 176 ? -3.040 11.250 8.873 1.00 80.88 176 GLN A C 1
ATOM 1439 O O . GLN A 1 176 ? -2.306 11.530 9.817 1.00 80.88 176 GLN A O 1
ATOM 1444 N N . MET A 1 177 ? -3.283 9.982 8.529 1.00 80.81 177 MET A N 1
ATOM 1445 C CA . MET A 1 177 ? -2.680 8.825 9.210 1.00 80.81 177 MET A CA 1
ATOM 1446 C C . MET A 1 177 ? -1.165 8.720 8.978 1.00 80.81 177 MET A C 1
ATOM 1448 O O . MET A 1 177 ? -0.405 8.393 9.890 1.00 80.81 177 MET A O 1
ATOM 1452 N N . ALA A 1 178 ? -0.715 8.959 7.746 1.00 75.25 178 ALA A N 1
ATOM 1453 C CA . ALA A 1 178 ? 0.677 8.775 7.357 1.00 75.25 178 ALA A CA 1
ATOM 1454 C C . ALA A 1 178 ? 1.594 9.861 7.948 1.00 75.25 178 ALA A C 1
ATOM 1456 O O . ALA A 1 178 ? 2.675 9.555 8.457 1.00 75.25 178 ALA A O 1
ATOM 1457 N N . ILE A 1 179 ? 1.156 11.121 7.886 1.00 69.19 179 ILE A N 1
ATOM 1458 C CA . ILE A 1 179 ? 1.956 12.310 8.218 1.00 69.19 179 ILE A CA 1
ATOM 1459 C C . ILE A 1 179 ? 1.587 12.876 9.602 1.00 69.19 179 ILE A C 1
ATOM 1461 O O . ILE A 1 179 ? 2.436 13.475 10.264 1.00 69.19 179 ILE A O 1
ATOM 1465 N N . GLY A 1 180 ? 0.358 12.651 10.077 1.00 65.06 180 GLY A N 1
ATOM 1466 C CA . GLY A 1 180 ? -0.199 13.318 11.256 1.00 65.06 180 GLY A CA 1
ATOM 1467 C C . GLY A 1 180 ? -0.578 14.775 10.972 1.00 65.06 180 GLY A C 1
ATOM 1468 O O . GLY A 1 180 ? -0.107 15.383 10.011 1.00 65.06 180 GLY A O 1
ATOM 1469 N N . ASN A 1 181 ? -1.377 15.391 11.849 1.00 56.53 181 ASN A N 1
ATOM 1470 C CA . ASN A 1 181 ? -1.707 16.824 11.750 1.00 56.53 181 ASN A CA 1
ATOM 1471 C C . ASN A 1 181 ? -0.571 17.729 12.287 1.00 56.53 181 ASN A C 1
ATOM 1473 O O . ASN A 1 181 ? -0.805 18.763 12.913 1.00 56.53 181 ASN A O 1
ATOM 1477 N N . ALA A 1 182 ? 0.683 17.296 12.135 1.00 46.12 182 ALA A N 1
ATOM 1478 C CA . ALA A 1 182 ? 1.844 18.013 12.636 1.00 46.12 182 ALA A CA 1
ATOM 1479 C C . ALA A 1 182 ? 2.233 19.130 11.650 1.00 46.12 182 ALA A C 1
ATOM 1481 O O . ALA A 1 182 ? 2.555 18.825 10.502 1.00 46.12 182 ALA A O 1
ATOM 1482 N N . PRO A 1 183 ? 2.305 20.410 12.073 1.00 48.31 183 PRO A N 1
ATOM 1483 C CA . PRO A 1 183 ? 2.687 21.509 11.177 1.00 48.31 183 PRO A CA 1
ATOM 1484 C C . PRO A 1 183 ? 4.126 21.394 10.642 1.00 48.31 183 PRO A C 1
ATOM 1486 O O . PRO A 1 183 ? 4.489 22.104 9.711 1.00 48.31 183 PRO A O 1
ATOM 1489 N N . TRP A 1 184 ? 4.940 20.501 11.218 1.00 51.84 184 TRP A N 1
ATOM 1490 C CA . TRP A 1 184 ? 6.299 20.185 10.781 1.00 51.84 184 TRP A CA 1
ATOM 1491 C C . TRP A 1 184 ? 6.520 18.666 10.882 1.00 51.84 184 TRP A C 1
ATOM 1493 O O . TRP A 1 184 ? 6.784 18.177 11.982 1.00 51.84 184 TRP A O 1
ATOM 1503 N N . PRO A 1 185 ? 6.402 17.899 9.781 1.00 42.25 185 PRO A N 1
ATOM 1504 C CA . PRO A 1 185 ? 6.527 16.442 9.835 1.00 42.25 185 PRO A CA 1
ATOM 1505 C C . PRO A 1 185 ? 7.978 15.983 10.027 1.00 42.25 185 PRO A C 1
ATOM 1507 O O . PRO A 1 185 ? 8.227 14.960 10.652 1.00 42.25 185 PRO A O 1
ATOM 1510 N N . ILE A 1 186 ? 8.957 16.748 9.538 1.00 50.25 186 ILE A N 1
ATOM 1511 C CA . ILE A 1 186 ? 10.382 16.489 9.772 1.00 50.25 186 ILE A CA 1
ATOM 1512 C C . ILE A 1 186 ? 10.804 17.325 10.982 1.00 50.25 186 ILE A C 1
ATOM 1514 O O . ILE A 1 186 ? 10.748 18.554 10.943 1.00 50.25 186 ILE A O 1
ATOM 1518 N N . GLY A 1 187 ? 11.183 16.656 12.072 1.00 48.66 187 GLY A N 1
ATOM 1519 C CA . GLY A 1 187 ? 11.419 17.297 13.364 1.00 48.66 187 GLY A CA 1
ATOM 1520 C C . GLY A 1 187 ? 12.519 18.362 13.330 1.00 48.66 187 GLY A C 1
ATOM 1521 O O . GLY A 1 187 ? 13.693 18.047 13.153 1.00 48.66 187 GLY A O 1
ATOM 1522 N N . VAL A 1 188 ? 12.148 19.620 13.582 1.00 47.16 188 VAL A N 1
ATOM 1523 C CA . VAL A 1 188 ? 13.102 20.718 13.794 1.00 47.16 188 VAL A CA 1
ATOM 1524 C C . VAL A 1 188 ? 13.519 20.746 15.267 1.00 47.16 188 VAL A C 1
ATOM 1526 O O . VAL A 1 188 ? 12.791 21.239 16.137 1.00 47.16 188 VAL A O 1
ATOM 1529 N N . THR A 1 189 ? 14.710 20.225 15.562 1.00 50.50 189 THR A N 1
ATOM 1530 C CA . THR A 1 189 ? 15.338 20.336 16.883 1.00 50.50 189 THR A CA 1
ATOM 1531 C C . THR A 1 189 ? 15.846 21.762 17.109 1.00 50.50 189 THR A C 1
ATOM 1533 O O . THR A 1 189 ? 16.916 22.111 16.630 1.00 50.50 189 THR A O 1
ATOM 1536 N N . MET A 1 190 ? 15.066 22.559 17.848 1.00 36.12 190 MET A N 1
ATOM 1537 C CA . MET A 1 190 ? 15.404 23.885 18.401 1.00 36.12 190 MET A CA 1
ATOM 1538 C C . MET A 1 190 ? 16.084 24.893 17.455 1.00 36.12 190 MET A C 1
ATOM 1540 O O . MET A 1 190 ? 17.299 24.899 17.291 1.00 36.12 190 MET A O 1
ATOM 1544 N N . VAL A 1 191 ? 15.317 25.889 17.000 1.00 53.28 191 VAL A N 1
ATOM 1545 C CA . VAL A 1 191 ? 15.878 27.183 16.574 1.00 53.28 191 VAL A CA 1
ATOM 1546 C C . VAL A 1 191 ? 15.401 28.253 17.559 1.00 53.28 191 VAL A C 1
ATOM 1548 O O . VAL A 1 191 ? 14.299 28.780 17.432 1.00 53.28 191 VAL A O 1
ATOM 1551 N N . GLY A 1 192 ? 16.201 28.517 18.596 1.00 51.84 192 GLY A N 1
ATOM 1552 C CA . GLY A 1 192 ? 15.908 29.536 19.610 1.00 51.84 192 GLY A CA 1
ATOM 1553 C C . GLY A 1 192 ? 16.431 29.186 21.005 1.00 51.84 192 GLY A C 1
ATOM 1554 O O . GLY A 1 192 ? 16.180 28.101 21.515 1.00 51.84 192 GLY A O 1
ATOM 1555 N N . ILE A 1 193 ? 17.117 30.142 21.640 1.00 57.16 193 ILE A N 1
ATOM 1556 C CA . ILE A 1 193 ? 17.816 29.987 22.936 1.00 57.16 193 ILE A CA 1
ATOM 1557 C C . ILE A 1 193 ? 16.851 29.835 24.138 1.00 57.16 193 ILE A C 1
ATOM 1559 O O . ILE A 1 193 ? 17.271 29.467 25.229 1.00 57.16 193 ILE A O 1
ATOM 1563 N N . HIS A 1 194 ? 15.548 30.074 23.952 1.00 58.88 194 HIS A N 1
ATOM 1564 C CA . HIS A 1 194 ? 14.552 30.071 25.028 1.00 58.88 194 HIS A CA 1
ATOM 1565 C C . HIS A 1 194 ? 13.402 29.096 24.738 1.00 58.88 194 HIS A C 1
ATOM 1567 O O . HIS A 1 194 ? 12.519 29.381 23.925 1.00 58.88 194 HIS A O 1
ATOM 1573 N N . ALA A 1 195 ? 13.376 27.963 25.442 1.00 51.34 195 ALA A N 1
ATOM 1574 C CA . ALA A 1 195 ? 12.244 27.042 25.424 1.00 51.34 195 ALA A CA 1
ATOM 1575 C C . ALA A 1 195 ? 11.048 27.652 26.182 1.00 51.34 195 ALA A C 1
ATOM 1577 O O . ALA A 1 195 ? 11.139 27.935 27.374 1.00 51.34 195 ALA A O 1
ATOM 1578 N N . ARG A 1 196 ? 9.915 27.864 25.497 1.00 58.28 196 ARG A N 1
ATOM 1579 C CA . ARG A 1 196 ? 8.673 28.346 26.129 1.00 58.28 196 ARG A CA 1
ATOM 1580 C C . ARG A 1 196 ? 7.822 27.173 26.624 1.00 58.28 196 ARG A C 1
ATOM 1582 O O . ARG A 1 196 ? 7.595 26.212 25.894 1.00 58.28 196 ARG A O 1
ATOM 1589 N N . THR A 1 197 ? 7.288 27.310 27.834 1.00 54.75 197 THR A N 1
ATOM 1590 C CA . THR A 1 197 ? 6.568 26.286 28.621 1.00 54.75 197 THR A CA 1
ATOM 1591 C C . THR A 1 197 ? 5.210 25.834 28.062 1.00 54.75 197 THR A C 1
ATOM 1593 O O . THR A 1 197 ? 4.584 24.942 28.618 1.00 54.75 197 THR A O 1
ATOM 1596 N N . GLY A 1 198 ? 4.738 26.393 26.944 1.00 49.59 198 GLY A N 1
ATOM 1597 C CA . GLY A 1 198 ? 3.454 26.024 26.328 1.00 49.59 198 GLY A CA 1
ATOM 1598 C C . GLY A 1 198 ? 3.474 24.767 25.444 1.00 49.59 198 GLY A C 1
ATOM 1599 O O . GLY A 1 198 ? 2.477 24.489 24.784 1.00 49.59 198 GLY A O 1
ATOM 1600 N N . ARG A 1 199 ? 4.597 24.037 25.357 1.00 51.06 199 ARG A N 1
ATOM 1601 C CA . ARG A 1 199 ? 4.827 23.015 24.313 1.00 51.06 199 ARG A CA 1
ATOM 1602 C C . ARG A 1 199 ? 4.385 21.585 24.664 1.00 51.06 199 ARG A C 1
ATOM 1604 O O . ARG A 1 199 ? 4.548 20.698 23.834 1.00 51.06 199 ARG A O 1
ATOM 1611 N N . GLU A 1 200 ? 3.833 21.356 25.856 1.00 47.31 200 GLU A N 1
ATOM 1612 C CA . GLU A 1 200 ? 3.539 20.004 26.373 1.00 47.31 200 GLU A CA 1
ATOM 1613 C C . GLU A 1 200 ? 2.115 19.494 26.076 1.00 47.31 200 GLU A C 1
ATOM 1615 O O . GLU A 1 200 ? 1.858 18.297 26.161 1.00 47.31 200 GLU A O 1
ATOM 1620 N N . LYS A 1 201 ? 1.176 20.363 25.670 1.00 47.75 201 LYS A N 1
ATOM 1621 C CA . LYS A 1 201 ? -0.194 19.959 25.289 1.00 47.75 201 LYS A CA 1
ATOM 1622 C C . LYS A 1 201 ? -0.332 19.731 23.784 1.00 47.75 201 LYS A C 1
ATOM 1624 O O . LYS A 1 201 ? -1.077 20.434 23.105 1.00 47.75 201 LYS A O 1
ATOM 1629 N N . ILE A 1 202 ? 0.367 18.722 23.270 1.00 43.69 202 ILE A N 1
ATOM 1630 C CA . ILE A 1 202 ? 0.223 18.257 21.886 1.00 43.69 202 ILE A CA 1
ATOM 1631 C C . ILE A 1 202 ? -0.315 16.822 21.922 1.00 43.69 202 ILE A C 1
ATOM 1633 O O . ILE A 1 202 ? 0.422 15.861 22.119 1.00 43.69 202 ILE A O 1
ATOM 1637 N N . PHE A 1 203 ? -1.639 16.701 21.800 1.00 41.25 203 PHE A N 1
ATOM 1638 C CA . PHE A 1 203 ? -2.370 15.436 21.916 1.00 41.25 203 PHE A CA 1
ATOM 1639 C C . PHE A 1 203 ? -2.023 14.435 20.800 1.00 41.25 203 PHE A C 1
ATOM 1641 O O . PHE A 1 203 ? -1.590 14.810 19.706 1.00 41.25 203 PHE A O 1
ATOM 1648 N N . SER A 1 204 ? -2.324 13.165 21.079 1.00 47.97 204 SER A N 1
ATOM 1649 C CA . SER A 1 204 ? -2.027 11.925 20.339 1.00 47.97 204 SER A CA 1
ATOM 1650 C C . SER A 1 204 ? -2.288 11.886 18.821 1.00 47.97 204 SER A C 1
ATOM 1652 O O . SER A 1 204 ? -1.810 10.963 18.175 1.00 47.97 204 SER A O 1
ATOM 1654 N N . LYS A 1 205 ? -2.953 12.879 18.213 1.00 46.12 205 LYS A N 1
ATOM 1655 C CA . LYS A 1 205 ? -3.143 12.989 16.747 1.00 46.12 205 LYS A CA 1
ATOM 1656 C C . LYS A 1 205 ? -1.983 13.675 15.985 1.00 46.12 205 LYS A C 1
ATOM 1658 O O . LYS A 1 205 ? -2.096 13.928 14.789 1.00 46.12 205 LYS A O 1
ATOM 1663 N N . HIS A 1 206 ? -0.865 13.974 16.654 1.00 48.06 206 HIS A N 1
ATOM 1664 C CA . HIS A 1 206 ? 0.344 14.564 16.040 1.00 48.06 206 HIS A CA 1
ATOM 1665 C C . HIS A 1 206 ? 1.465 13.545 15.766 1.00 48.06 206 HIS A C 1
ATOM 1667 O O . HIS A 1 206 ? 2.593 13.930 15.460 1.00 48.06 206 HIS A O 1
ATOM 1673 N N . VAL A 1 207 ? 1.188 12.247 15.906 1.00 50.81 207 VAL A N 1
ATOM 1674 C CA . VAL A 1 207 ? 2.188 11.192 15.729 1.00 50.81 207 VAL A CA 1
ATOM 1675 C C . VAL A 1 207 ? 2.247 10.771 14.261 1.00 50.81 207 VAL A C 1
ATOM 1677 O O . VAL A 1 207 ? 1.353 10.098 13.761 1.00 50.81 207 VAL A O 1
ATOM 1680 N N . ALA A 1 208 ? 3.327 11.131 13.570 1.00 56.03 208 ALA A N 1
ATOM 1681 C CA . ALA A 1 208 ? 3.602 10.650 12.220 1.00 56.03 208 ALA A CA 1
ATOM 1682 C C . ALA A 1 208 ? 3.994 9.159 12.260 1.00 56.03 208 ALA A C 1
ATOM 1684 O O . ALA A 1 208 ? 5.166 8.820 12.443 1.00 56.03 208 ALA A O 1
ATOM 1685 N N . HIS A 1 209 ? 3.030 8.247 12.095 1.00 61.41 209 HIS A N 1
ATOM 1686 C CA . HIS A 1 209 ? 3.277 6.798 12.184 1.00 61.41 209 HIS A CA 1
ATOM 1687 C C . HIS A 1 209 ? 4.352 6.306 11.195 1.00 61.41 209 HIS A C 1
ATOM 1689 O O . HIS A 1 209 ? 5.141 5.420 11.526 1.00 61.41 209 HIS A O 1
ATOM 1695 N N . VAL A 1 210 ? 4.458 6.943 10.022 1.00 55.88 210 VAL A N 1
ATOM 1696 C CA . VAL A 1 210 ? 5.496 6.683 9.004 1.00 55.88 210 VAL A CA 1
ATOM 1697 C C . VAL A 1 210 ? 6.919 7.003 9.489 1.00 55.88 210 VAL A C 1
ATOM 1699 O O . VAL A 1 210 ? 7.888 6.548 8.878 1.00 55.88 210 VAL A O 1
ATOM 1702 N N . LEU A 1 211 ? 7.093 7.768 10.569 1.00 54.34 211 LEU A N 1
ATOM 1703 C CA . LEU A 1 211 ? 8.408 8.167 11.086 1.00 54.34 211 LEU A CA 1
ATOM 1704 C C . LEU A 1 211 ? 8.881 7.357 12.302 1.00 54.34 211 LEU A C 1
ATOM 1706 O O . LEU A 1 211 ? 10.072 7.391 12.599 1.00 54.34 211 LEU A O 1
ATOM 1710 N N . ASN A 1 212 ? 7.997 6.599 12.959 1.00 60.25 212 ASN A N 1
ATOM 1711 C CA . ASN A 1 212 ? 8.313 5.931 14.229 1.00 60.25 212 ASN A CA 1
ATOM 1712 C C . ASN A 1 212 ? 8.787 4.473 14.107 1.00 60.25 212 ASN A C 1
ATOM 1714 O O . ASN A 1 212 ? 9.516 4.002 14.976 1.00 60.25 212 ASN A O 1
ATOM 1718 N N . ASP A 1 213 ? 8.371 3.735 13.076 1.00 69.00 213 ASP A N 1
ATOM 1719 C CA . ASP A 1 213 ? 8.691 2.308 12.921 1.00 69.00 213 ASP A CA 1
ATOM 1720 C C . ASP A 1 213 ? 8.743 1.950 11.429 1.00 69.00 213 ASP A C 1
ATOM 1722 O O . ASP A 1 213 ? 7.765 2.115 10.700 1.00 69.00 213 ASP A O 1
ATOM 1726 N N . GLU A 1 214 ? 9.887 1.446 10.963 1.00 68.56 214 GLU A N 1
ATOM 1727 C CA . GLU A 1 214 ? 10.110 1.090 9.555 1.00 68.56 214 GLU A CA 1
ATOM 1728 C C . GLU A 1 214 ? 9.173 -0.041 9.086 1.00 68.56 214 GLU A C 1
ATOM 1730 O O . GLU A 1 214 ? 8.763 -0.071 7.926 1.00 68.56 214 GLU A O 1
ATOM 1735 N N . THR A 1 215 ? 8.753 -0.945 9.980 1.00 72.12 215 THR A N 1
ATOM 1736 C CA . THR A 1 215 ? 7.743 -1.959 9.635 1.00 72.12 215 THR A CA 1
ATOM 1737 C C . THR A 1 215 ? 6.344 -1.366 9.510 1.00 72.12 215 THR A C 1
ATOM 1739 O O . THR A 1 215 ? 5.544 -1.901 8.745 1.00 72.12 215 THR A O 1
ATOM 1742 N N . GLN A 1 216 ? 6.056 -0.258 10.206 1.00 71.69 216 GLN A N 1
ATOM 1743 C CA . GLN A 1 216 ? 4.790 0.474 10.087 1.00 71.69 216 GLN A CA 1
ATOM 1744 C C . GLN A 1 216 ? 4.774 1.336 8.833 1.00 71.69 216 GLN A C 1
ATOM 1746 O O . GLN A 1 216 ? 3.827 1.245 8.058 1.00 71.69 216 GLN A O 1
ATOM 1751 N N . ARG A 1 217 ? 5.867 2.060 8.560 1.00 77.31 217 ARG A N 1
ATOM 1752 C CA . ARG A 1 217 ? 6.097 2.737 7.279 1.00 77.31 217 ARG A CA 1
ATOM 1753 C C . ARG A 1 217 ? 5.813 1.809 6.102 1.00 77.31 217 ARG A C 1
ATOM 1755 O O . ARG A 1 217 ? 5.020 2.174 5.245 1.00 77.31 217 ARG A O 1
ATOM 1762 N N . LYS A 1 218 ? 6.410 0.611 6.085 1.00 79.81 218 LYS A N 1
ATOM 1763 C CA . LYS A 1 218 ? 6.266 -0.323 4.959 1.00 79.81 218 LYS A CA 1
ATOM 1764 C C . LYS A 1 218 ? 4.839 -0.818 4.715 1.00 79.81 218 LYS A C 1
ATOM 1766 O O . LYS A 1 218 ? 4.562 -1.130 3.573 1.00 79.81 218 LYS A O 1
ATOM 1771 N N . TYR A 1 219 ? 3.959 -0.917 5.721 1.00 81.25 219 TYR A N 1
ATOM 1772 C CA . TYR A 1 219 ? 2.554 -1.311 5.486 1.00 81.25 219 TYR A CA 1
ATOM 1773 C C . TYR A 1 219 ? 1.594 -0.128 5.304 1.00 81.25 219 TYR A C 1
ATOM 1775 O O . TYR A 1 219 ? 0.430 -0.350 4.975 1.00 81.25 219 TYR A O 1
ATOM 1783 N N . ILE A 1 220 ? 2.049 1.097 5.581 1.00 81.75 220 ILE A N 1
ATOM 1784 C CA . ILE A 1 220 ? 1.311 2.334 5.299 1.00 81.75 220 ILE A CA 1
ATOM 1785 C C . ILE A 1 220 ? 1.583 2.785 3.852 1.00 81.75 220 ILE A C 1
ATOM 1787 O O . ILE A 1 220 ? 0.658 3.253 3.201 1.00 81.75 220 ILE A O 1
ATOM 1791 N N . GLN A 1 221 ? 2.818 2.625 3.358 1.00 74.88 221 GLN A N 1
ATOM 1792 C CA . GLN A 1 221 ? 3.247 2.942 1.984 1.00 74.88 221 GLN A CA 1
ATOM 1793 C C . GLN A 1 221 ? 2.895 1.857 0.955 1.00 74.88 221 GLN A C 1
ATOM 1795 O O . GLN A 1 221 ? 2.644 2.256 -0.203 1.00 74.88 221 GLN A O 1
#

Foldseek 3Di:
DQVLCVVVVHDSADVPDDPVNSVVVSVVCCVVDPDPCPVVVVLLVVLLVVCVVVVVVVVPDDDDDDDPVLVVVLLVLLVVAPPPPLLSNLVSLLSVVVVVLVVLVVVLVVDDPVCCPDPVSSSSSSVSVQLVVLCVVVNVCSVVVNDDPLVSVLSSVLSNCVSVVVNVSSVVSLCLQQQFPAPDSPDDDDDDPDDDPPPPPDDPRRDNQLPPDVSSVSNSD

Solvent-accessible surface area (backbone atoms only — not comparable to full-atom values): 13039 Å² total; per-residue (Å²): 100,56,70,64,28,55,76,68,76,40,78,69,70,60,91,92,58,49,78,64,51,46,41,51,51,49,54,51,47,52,62,78,58,58,70,89,53,62,73,58,45,58,61,47,47,58,33,42,62,47,43,70,57,43,61,68,56,61,76,76,67,80,90,86,83,85,73,71,68,60,59,58,49,52,54,56,52,48,76,56,54,82,78,77,52,70,69,58,35,35,49,49,53,52,52,52,57,49,48,54,54,47,53,52,51,48,62,58,68,71,46,57,67,70,52,43,73,32,73,66,32,47,47,54,53,25,50,54,56,44,51,54,62,34,36,48,62,53,58,49,24,40,72,66,73,64,58,59,67,69,61,51,53,36,54,50,50,25,50,48,24,51,76,70,66,36,54,68,59,17,49,50,40,47,49,44,49,44,43,17,77,37,98,58,75,70,82,80,83,75,93,68,99,70,88,69,91,81,74,79,84,72,63,89,68,49,58,33,47,51,77,76,38,73,75,49,24,50,50,74,106

Secondary structure (DSSP, 8-state):
-HHHHHTTT--SS-TT--HHHHHHHHHHHHHHS--TTHHHHHHHHHHHHHHHHHTTTGGG-------SHHHHHHHHHHHHTTSS-HHHHHHHHHHHHHHHHHHHHHHHHTS-HHHHHSHHHHHHHHHHHHHHHHHHHHHHHHHTT-S-HHHHHHHHHHHHHHHTT-HHHHHHHHHHHHH-S-S-SS-----SS---GGGS---GGG--HHHH-HHHHHHH-

Mean predicted aligned error: 16.34 Å